Protein 1AYA (pdb70)

Structure (mmCIF, N/CA/C/O backbone):
data_1AYA
#
_entry.id   1AYA
#
_cell.length_a   33.800
_cell.length_b   52.700
_cell.length_c   56.400
_cell.angle_alpha   90.00
_cell.angle_beta   101.10
_cell.angle_gamma   90.00
#
_symmetry.space_group_name_H-M   'P 1 21 1'
#
loop_
_entity.id
_entity.type
_entity.pdbx_description
1 polymer 'PROTEIN-TYROSINE PHOSPHATASE SYP (N-TERMINAL SH2 DOMAIN)'
2 polymer 'PEPTIDE PDGFR-1009'
3 water water
#
loop_
_atom_site.group_PDB
_atom_site.id
_atom_site.type_symbol
_atom_site.label_atom_id
_atom_site.label_alt_id
_atom_site.label_comp_id
_atom_site.label_asym_id
_atom_site.label_entity_id
_atom_site.label_seq_id
_atom_site.pdbx_PDB_ins_code
_atom_site.Cartn_x
_atom_site.Cartn_y
_atom_site.Cartn_z
_atom_site.occupancy
_atom_site.B_iso_or_equiv
_atom_site.auth_seq_id
_atom_site.auth_comp_id
_atom_site.auth_asym_id
_atom_site.auth_atom_id
_atom_site.pdbx_PDB_model_num
ATOM 1 N N . MET A 1 1 ? 39.241 63.056 39.233 1.00 38.25 3 MET A N 1
ATOM 2 C CA . MET A 1 1 ? 39.853 62.975 40.555 1.00 30.05 3 MET A CA 1
ATOM 3 C C . MET A 1 1 ? 38.821 62.770 41.678 1.00 51.57 3 MET A C 1
ATOM 4 O O . MET A 1 1 ? 37.762 63.390 41.556 1.00 52.27 3 MET A O 1
ATOM 6 N N . ARG A 1 2 ? 39.066 61.872 42.667 1.00 59.88 4 ARG A N 1
ATOM 7 C CA . ARG A 1 2 ? 38.352 61.672 43.955 1.00 43.29 4 ARG A CA 1
ATOM 8 C C . ARG A 1 2 ? 38.790 60.324 44.546 1.00 51.01 4 ARG A C 1
ATOM 9 O O . ARG A 1 2 ? 39.534 59.654 43.828 1.00 25.00 4 ARG A O 1
ATOM 17 N N . ARG A 1 3 ? 38.404 59.924 45.795 1.00 68.99 5 ARG A N 1
ATOM 18 C CA . ARG A 1 3 ? 38.663 58.686 46.608 1.00 22.45 5 ARG A CA 1
ATOM 19 C C . ARG A 1 3 ? 38.594 57.234 46.048 1.00 38.06 5 ARG A C 1
ATOM 20 O O . ARG A 1 3 ? 38.336 56.219 46.711 1.00 16.33 5 ARG A O 1
ATOM 28 N N . TRP A 1 4 ? 38.681 57.170 44.739 1.00 25.45 6 TRP A N 1
ATOM 29 C CA . TRP A 1 4 ? 38.756 55.957 43.961 1.00 12.79 6 TRP A CA 1
ATOM 30 C C . TRP A 1 4 ? 39.924 56.154 42.987 1.00 11.89 6 TRP A C 1
ATOM 31 O O . TRP A 1 4 ? 40.337 55.249 42.266 1.00 26.23 6 TRP A O 1
ATOM 42 N N . PHE A 1 5 ? 40.494 57.346 42.849 1.00 25.38 7 PHE A N 1
ATOM 43 C CA . PHE A 1 5 ? 41.502 57.567 41.853 1.00 18.81 7 PHE A CA 1
ATOM 44 C C . PHE A 1 5 ? 42.856 57.299 42.471 1.00 20.63 7 PHE A C 1
ATOM 45 O O . PHE A 1 5 ? 43.281 57.866 43.480 1.00 23.83 7 PHE A O 1
ATOM 53 N N . HIS A 1 6 ? 43.534 56.408 41.767 1.00 29.13 8 HIS A N 1
ATOM 54 C CA . HIS A 1 6 ? 44.878 56.013 42.097 1.00 10.51 8 HIS A CA 1
ATOM 55 C C . HIS A 1 6 ? 45.706 56.493 40.930 1.00 9.18 8 HIS A C 1
ATOM 56 O O . HIS A 1 6 ? 45.645 55.947 39.828 1.00 22.80 8 HIS A O 1
ATOM 63 N N . PRO A 1 7 ? 46.459 57.579 41.113 1.00 29.48 9 PRO A N 1
ATOM 64 C CA . PRO A 1 7 ? 47.353 58.139 40.118 1.00 34.01 9 PRO A CA 1
ATOM 65 C C . PRO A 1 7 ? 48.569 57.302 39.763 1.00 21.11 9 PRO A C 1
ATOM 66 O O . PRO A 1 7 ? 49.253 57.683 38.827 1.00 24.99 9 PRO A O 1
ATOM 70 N N . ASN A 1 8 ? 48.916 56.227 40.468 1.00 14.89 10 ASN A N 1
ATOM 71 C CA . ASN A 1 8 ? 50.152 55.510 40.192 1.00 28.61 10 ASN A CA 1
ATOM 72 C C . ASN A 1 8 ? 50.058 54.048 40.621 1.00 38.29 10 ASN A C 1
ATOM 73 O O . ASN A 1 8 ? 50.605 53.606 41.637 1.00 23.92 10 ASN A O 1
ATOM 78 N N . ILE A 1 9 ? 49.303 53.305 39.822 1.00 41.74 11 ILE A N 1
ATOM 79 C CA . ILE A 1 9 ? 49.045 51.886 40.022 1.00 40.27 11 ILE A CA 1
ATOM 80 C C . ILE A 1 9 ? 48.985 51.301 38.613 1.00 33.76 11 ILE A C 1
ATOM 81 O O . ILE A 1 9 ? 48.570 52.000 37.684 1.00 43.35 11 ILE A O 1
ATOM 86 N N . THR A 1 10 ? 49.451 50.079 38.370 1.00 27.88 12 THR A N 1
ATOM 87 C CA . THR A 1 10 ? 49.353 49.564 37.026 1.00 31.31 12 THR A CA 1
ATOM 88 C C . THR A 1 10 ? 48.079 48.738 37.003 1.00 18.41 12 THR A C 1
ATOM 89 O O . THR A 1 10 ? 47.502 48.515 38.068 1.00 29.10 12 THR A O 1
ATOM 93 N N . GLY A 1 11 ? 47.640 48.220 35.854 1.00 18.25 13 GLY A N 1
ATOM 94 C CA . GLY A 1 11 ? 46.446 47.367 35.756 1.00 23.37 13 GLY A CA 1
ATOM 95 C C . GLY A 1 11 ? 46.432 46.112 36.629 1.00 12.41 13 GLY A C 1
ATOM 96 O O . GLY A 1 11 ? 45.427 45.701 37.223 1.00 20.04 13 GLY A O 1
ATOM 97 N N . VAL A 1 12 ? 47.625 45.541 36.645 1.00 16.00 14 VAL A N 1
ATOM 98 C CA . VAL A 1 12 ? 47.995 44.349 37.352 1.00 21.66 14 VAL A CA 1
ATOM 99 C C . VAL A 1 12 ? 47.933 44.545 38.830 1.00 22.71 14 VAL A C 1
ATOM 100 O O . VAL A 1 12 ? 47.317 43.717 39.517 1.00 19.63 14 VAL A O 1
ATOM 104 N N . GLU A 1 13 ? 48.587 45.618 39.283 1.00 28.18 15 GLU A N 1
ATOM 105 C CA . GLU A 1 13 ? 48.578 45.998 40.692 1.00 11.81 15 GLU A CA 1
ATOM 106 C C . GLU A 1 13 ? 47.134 46.263 41.101 1.00 10.64 15 GLU A C 1
ATOM 107 O O . GLU A 1 13 ? 46.707 45.834 42.182 1.00 16.47 15 GLU A O 1
ATOM 113 N N . ALA A 1 14 ? 46.375 46.921 40.218 1.00 18.69 16 ALA A N 1
ATOM 114 C CA . ALA A 1 14 ? 44.984 47.231 40.459 1.00 15.04 16 ALA A CA 1
ATOM 115 C C . ALA A 1 14 ? 44.161 45.965 40.636 1.00 23.51 1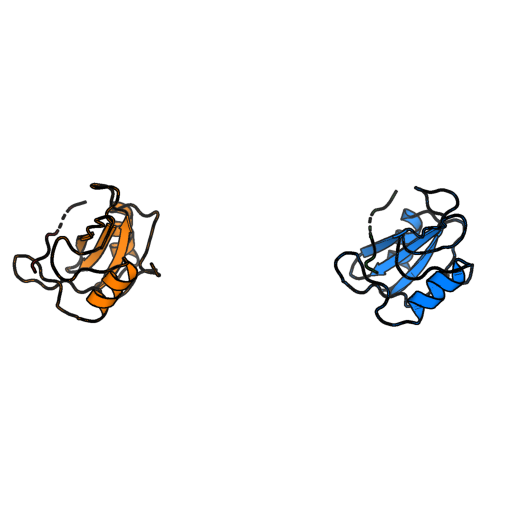6 ALA A C 1
ATOM 116 O O . ALA A 1 14 ? 43.442 45.791 41.634 1.00 19.61 16 ALA A O 1
ATOM 118 N N . GLU A 1 15 ? 44.304 44.984 39.752 1.00 16.05 17 GLU A N 1
ATOM 119 C CA . GLU A 1 15 ? 43.568 43.759 39.979 1.00 21.38 17 GLU A CA 1
ATOM 120 C C . GLU A 1 15 ? 44.136 42.954 41.159 1.00 22.42 17 GLU A C 1
ATOM 121 O O . GLU A 1 15 ? 43.376 42.264 41.840 1.00 22.01 17 GLU A O 1
ATOM 127 N N . ASN A 1 16 ? 45.417 43.061 41.555 1.00 17.82 18 ASN A N 1
ATOM 128 C CA . ASN A 1 16 ? 45.860 42.425 42.786 1.00 12.39 18 ASN A CA 1
ATO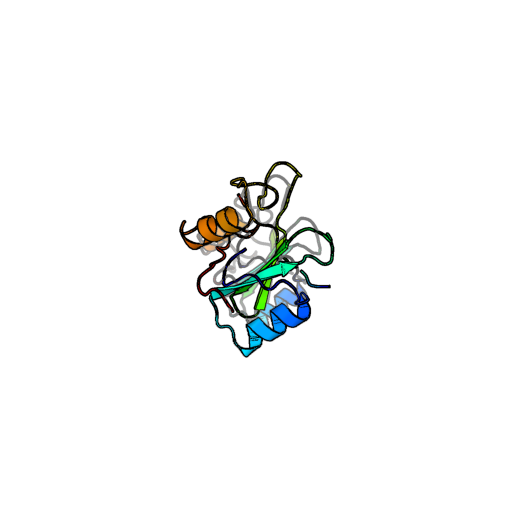M 129 C C . ASN A 1 16 ? 45.348 43.089 44.020 1.00 11.23 18 ASN A C 1
ATOM 130 O O . ASN A 1 16 ? 45.025 42.411 44.993 1.00 19.00 18 ASN A O 1
ATOM 135 N N . LEU A 1 17 ? 45.204 44.395 43.954 1.00 15.38 19 LEU A N 1
ATOM 136 C CA . LEU A 1 17 ? 44.685 45.195 45.028 1.00 11.54 19 LEU A CA 1
ATOM 137 C C . LEU A 1 17 ? 43.227 44.819 45.122 1.00 15.57 19 LEU A C 1
ATOM 138 O O . LEU A 1 17 ? 42.749 44.469 46.204 1.00 13.75 19 LEU A O 1
ATOM 143 N N . LEU A 1 18 ? 42.503 44.763 44.005 1.00 17.64 20 LEU A N 1
ATOM 144 C CA . LEU A 1 18 ? 41.067 44.507 44.078 1.00 21.14 20 LEU A CA 1
ATOM 145 C C . LEU A 1 18 ? 40.770 43.095 44.548 1.00 26.26 20 LEU A C 1
ATOM 146 O O . LEU A 1 18 ? 39.849 42.898 45.337 1.00 24.15 20 LEU A O 1
ATOM 151 N N . LEU A 1 19 ? 41.604 42.129 44.135 1.00 30.91 21 LEU A N 1
ATOM 152 C CA . LEU A 1 19 ? 41.435 40.758 44.540 1.00 12.36 21 LEU A CA 1
ATOM 153 C C . LEU A 1 19 ? 41.861 40.488 45.946 1.00 14.22 21 LEU A C 1
ATOM 154 O O . LEU A 1 19 ? 41.378 39.470 46.480 1.00 24.34 21 LEU A O 1
ATOM 159 N N . THR A 1 20 ? 42.796 41.283 46.518 1.00 28.45 22 THR A N 1
ATOM 160 C CA . THR A 1 20 ? 43.179 41.093 47.915 1.00 22.60 22 THR A CA 1
ATOM 161 C C . THR A 1 20 ? 42.375 41.996 48.836 1.00 20.45 22 THR A C 1
ATOM 162 O O . THR A 1 20 ? 41.724 41.447 49.721 1.00 37.43 22 THR A O 1
ATOM 166 N N . ARG A 1 21 ? 42.356 43.333 48.731 1.00 21.59 23 ARG A N 1
ATOM 167 C CA . ARG A 1 21 ? 41.547 44.165 49.641 1.00 30.37 23 ARG A CA 1
ATOM 168 C C . ARG A 1 21 ? 40.119 44.462 49.208 1.00 28.36 23 ARG A C 1
ATOM 169 O O . ARG A 1 21 ? 39.287 44.843 50.034 1.00 35.11 23 ARG A O 1
ATOM 172 N N . GLY A 1 22 ? 39.800 44.343 47.931 1.00 27.09 24 GLY A N 1
ATOM 173 C CA . GLY A 1 22 ? 38.477 44.676 47.501 1.00 13.36 24 GLY A CA 1
ATOM 174 C C . GLY A 1 22 ? 37.575 43.470 47.679 1.00 19.97 24 GLY A C 1
ATOM 175 O O . GLY A 1 22 ? 37.999 42.344 47.978 1.00 38.28 24 GLY A O 1
ATOM 176 N N . VAL A 1 23 ? 36.304 43.767 47.438 1.00 24.91 25 VAL A N 1
ATOM 177 C CA . VAL A 1 23 ? 35.202 42.836 47.524 1.00 20.40 25 VAL A CA 1
ATOM 178 C C . VAL A 1 23 ? 34.444 43.093 46.258 1.00 28.10 25 VAL A C 1
ATOM 179 O O . VAL A 1 23 ? 34.674 44.066 45.527 1.00 23.41 25 VAL A O 1
ATOM 183 N N . ASP A 1 24 ? 33.485 42.232 46.008 1.00 33.10 26 ASP A N 1
ATOM 184 C CA . ASP A 1 24 ? 32.608 42.385 44.867 1.00 22.14 26 ASP A CA 1
ATOM 185 C C . ASP A 1 24 ? 31.849 43.703 44.918 1.00 28.75 26 ASP A C 1
ATOM 186 O O . ASP A 1 24 ? 30.990 43.925 45.783 1.00 26.51 26 ASP A O 1
ATOM 191 N N . GLY A 1 25 ? 32.199 44.597 44.007 1.00 23.31 27 GLY A N 1
ATOM 192 C CA . GLY A 1 25 ? 31.619 45.920 44.019 1.00 18.61 27 GLY A CA 1
ATOM 193 C C . GLY A 1 25 ? 32.664 47.018 44.073 1.00 14.48 27 GLY A C 1
ATOM 194 O O . GLY A 1 25 ? 32.362 48.179 43.734 1.00 10.08 27 GLY A O 1
ATOM 195 N N . SER A 1 26 ? 33.862 46.664 44.565 1.00 40.01 28 SER A N 1
ATOM 196 C CA . SER A 1 26 ? 35.010 47.572 44.663 1.00 54.06 28 SER A CA 1
ATOM 197 C C . SER A 1 26 ? 35.563 47.969 43.299 1.00 41.63 28 SER A C 1
ATOM 198 O O . SER A 1 26 ? 35.672 47.128 42.401 1.00 9.45 28 SER A O 1
ATOM 201 N N . PHE A 1 27 ? 35.905 49.242 43.158 1.00 26.41 29 PHE A N 1
ATOM 202 C CA . PHE A 1 27 ? 36.454 49.769 41.929 1.00 26.02 29 PHE A CA 1
ATOM 203 C C . PHE A 1 27 ? 37.407 50.886 42.301 1.00 4.20 29 PHE A C 1
ATOM 204 O O . PHE A 1 27 ? 37.400 51.322 43.460 1.00 18.66 29 PHE A O 1
ATOM 212 N N . LEU A 1 28 ? 38.162 51.289 41.278 1.00 7.45 30 LEU A N 1
ATOM 213 C CA . LEU A 1 28 ? 39.085 52.408 41.283 1.00 9.28 30 LEU A CA 1
ATOM 214 C C . LEU A 1 28 ? 39.223 52.846 39.843 1.00 15.65 30 LEU A C 1
ATOM 215 O O . LEU A 1 28 ? 38.819 52.170 38.897 1.00 10.70 30 LEU A O 1
ATOM 220 N N . ALA A 1 29 ? 39.796 54.014 39.671 1.00 23.41 31 ALA A N 1
ATOM 221 C CA . ALA A 1 29 ? 40.151 54.520 38.375 1.00 22.60 31 ALA A CA 1
ATOM 222 C C . ALA A 1 29 ? 41.671 54.646 38.480 1.00 14.03 31 ALA A C 1
ATOM 223 O O . ALA A 1 29 ? 42.257 54.907 39.549 1.00 21.55 31 ALA A O 1
ATOM 225 N N . ARG A 1 30 ? 42.340 54.362 37.369 1.00 18.41 32 ARG A N 1
ATOM 226 C CA . ARG A 1 30 ? 43.785 54.433 37.310 1.00 12.02 32 ARG A CA 1
ATOM 227 C C . ARG A 1 30 ? 44.221 55.018 35.959 1.00 15.26 32 ARG A C 1
ATOM 228 O O . ARG A 1 30 ? 43.396 55.140 35.038 1.00 25.27 32 ARG A O 1
ATOM 236 N N . PRO A 1 31 ? 45.475 55.417 35.773 1.00 17.64 33 PRO A N 1
ATOM 237 C CA . PRO A 1 31 ? 46.092 55.655 34.476 1.00 27.47 33 PRO A CA 1
ATOM 238 C C . PRO A 1 31 ? 46.015 54.494 33.480 1.00 29.98 33 PRO A C 1
ATOM 239 O O . PRO A 1 31 ? 46.189 53.349 33.907 1.00 17.84 33 PRO A O 1
ATOM 243 N N . SER A 1 32 ? 45.803 54.742 32.180 1.00 19.80 34 SER A N 1
ATOM 244 C CA . SER A 1 32 ? 45.770 53.700 31.169 1.00 8.39 34 SER A CA 1
ATOM 245 C C . SER A 1 32 ? 47.161 53.414 30.600 1.00 15.61 34 SER A C 1
ATOM 246 O O . SER A 1 32 ? 47.885 54.321 30.192 1.00 13.75 34 SER A O 1
ATOM 249 N N . LYS A 1 33 ? 47.614 52.162 30.571 1.00 17.62 35 LYS A N 1
ATOM 250 C CA . LYS A 1 33 ? 48.832 51.822 29.857 1.00 22.46 35 LYS A CA 1
ATOM 251 C C . LYS A 1 33 ? 48.616 51.881 28.335 1.00 11.74 35 LYS A C 1
ATOM 252 O O . LYS A 1 33 ? 49.520 52.386 27.679 1.00 14.78 35 LYS A O 1
ATOM 258 N N . SER A 1 34 ? 47.500 51.478 27.695 1.00 10.71 36 SER A N 1
ATOM 259 C CA . SER A 1 34 ? 47.419 51.517 26.240 1.00 16.26 36 SER A CA 1
ATOM 260 C C . SER A 1 34 ? 47.282 52.924 25.756 1.00 25.28 36 SER A C 1
ATOM 261 O O . SER A 1 34 ? 47.705 53.264 24.653 1.00 21.53 36 SER A O 1
ATOM 264 N N . ASN A 1 35 ? 46.633 53.763 26.558 1.00 15.93 37 ASN A N 1
ATOM 265 C CA . ASN A 1 35 ? 46.542 55.125 26.143 1.00 14.45 37 ASN A CA 1
ATOM 266 C C . ASN A 1 35 ? 47.041 55.931 27.279 1.00 8.22 37 ASN A C 1
ATOM 267 O O . ASN A 1 35 ? 46.252 56.389 28.124 1.00 19.15 37 ASN A O 1
ATOM 272 N N . PRO A 1 36 ? 48.364 56.202 27.299 1.00 18.94 3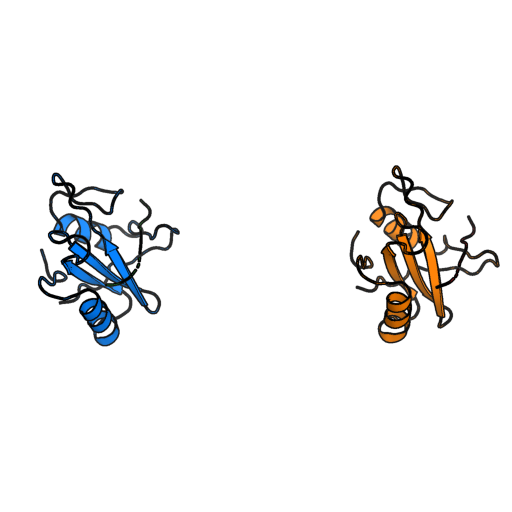8 PRO A N 1
ATOM 273 C CA . PRO A 1 36 ? 48.961 57.138 28.223 1.00 12.39 38 PRO A CA 1
ATOM 274 C C . PRO A 1 36 ? 48.271 58.516 28.136 1.00 37.25 38 PRO A C 1
ATOM 275 O O . PRO A 1 36 ? 48.034 59.097 27.057 1.00 29.68 38 PRO A O 1
ATOM 279 N N . GLY A 1 37 ? 47.910 59.037 29.296 1.00 18.73 39 GLY A N 1
ATOM 280 C CA . GLY A 1 37 ? 47.175 60.280 29.417 1.00 23.57 39 GLY A CA 1
ATOM 281 C C . GLY A 1 37 ? 45.711 60.030 29.756 1.00 12.49 39 GLY A C 1
ATOM 282 O O . GLY A 1 37 ? 45.029 60.914 30.304 1.00 18.56 39 GLY A O 1
ATOM 283 N N . ASP A 1 38 ? 45.193 58.830 29.477 1.00 35.87 40 ASP A N 1
ATOM 284 C CA . ASP A 1 38 ? 43.793 58.502 29.742 1.00 19.17 40 ASP A CA 1
ATOM 285 C C . ASP A 1 38 ? 43.764 57.618 30.960 1.00 18.67 40 ASP A C 1
ATOM 286 O O . ASP A 1 38 ? 44.811 57.257 31.526 1.00 23.43 40 ASP A O 1
ATOM 291 N N . PHE A 1 39 ? 42.553 57.350 31.396 1.00 25.35 41 PHE A N 1
ATOM 292 C CA . PHE A 1 39 ? 42.243 56.594 32.606 1.00 13.37 41 PHE A CA 1
ATOM 293 C C . PHE A 1 39 ? 41.406 55.371 32.258 1.00 10.36 41 PHE A C 1
ATOM 294 O O . PHE A 1 39 ? 40.734 55.312 31.220 1.00 14.48 41 PHE A O 1
ATOM 302 N N . THR A 1 40 ? 41.422 54.437 33.178 1.00 11.66 42 THR A N 1
ATOM 303 C CA . THR A 1 40 ? 40.790 53.165 33.052 1.00 6.93 42 THR A CA 1
ATOM 304 C C . THR A 1 40 ? 40.073 52.965 34.368 1.00 18.07 42 THR A C 1
ATOM 305 O O . THR A 1 40 ? 40.528 53.505 35.372 1.00 17.08 42 THR A O 1
ATOM 309 N N . LEU A 1 41 ? 38.901 52.316 34.334 1.00 20.41 43 LEU A N 1
ATOM 310 C CA . LEU A 1 41 ? 38.222 51.829 35.499 1.00 18.15 43 LEU A CA 1
ATOM 311 C C . LEU A 1 41 ? 38.498 50.336 35.671 1.00 27.60 43 LEU A C 1
ATOM 312 O O . LEU A 1 41 ? 38.500 49.594 34.683 1.00 21.53 43 LEU A O 1
ATOM 317 N N . SER A 1 42 ? 38.805 49.867 36.877 1.00 18.29 44 SER A N 1
ATOM 318 C CA . SER A 1 42 ? 38.951 48.445 37.140 1.00 17.82 44 SER A CA 1
ATOM 319 C C . SER A 1 42 ? 37.911 48.116 38.205 1.00 35.15 44 SER A C 1
ATOM 320 O O . SER A 1 42 ? 37.800 48.879 39.178 1.00 13.09 44 SER A O 1
ATOM 323 N N . VAL A 1 43 ? 37.143 47.023 38.047 1.00 27.29 45 VAL A N 1
ATOM 324 C CA . VAL A 1 43 ? 36.051 46.683 38.944 1.00 18.60 45 VAL A CA 1
ATOM 325 C C . VAL A 1 43 ? 36.173 45.206 39.234 1.00 19.92 45 VAL A C 1
ATOM 326 O O . VAL A 1 43 ? 36.474 44.390 38.376 1.00 16.94 45 VAL A O 1
ATOM 330 N N . ARG A 1 44 ? 35.980 44.874 40.487 1.00 26.78 46 ARG A N 1
ATOM 331 C CA . ARG A 1 44 ? 35.923 43.507 40.947 1.00 15.99 46 ARG A CA 1
ATOM 332 C C . ARG A 1 44 ? 34.456 43.120 40.843 1.00 18.58 46 ARG A C 1
ATOM 333 O O . ARG A 1 44 ? 33.584 43.655 41.563 1.00 18.90 46 ARG A O 1
ATOM 341 N N . ARG A 1 45 ? 34.177 42.240 39.900 1.00 34.76 47 ARG A N 1
ATOM 342 C CA . ARG A 1 45 ? 32.845 41.680 39.749 1.00 27.93 47 ARG A CA 1
ATOM 343 C C . ARG A 1 45 ? 32.997 40.270 39.270 1.00 27.27 47 ARG A C 1
ATOM 344 O O . ARG A 1 45 ? 33.919 39.888 38.529 1.00 18.92 47 ARG A O 1
ATOM 352 N N . ASN A 1 46 ? 32.039 39.526 39.809 1.00 25.75 48 ASN A N 1
ATOM 353 C CA . ASN A 1 46 ? 31.851 38.093 39.625 1.00 39.72 48 ASN A CA 1
ATOM 354 C C . ASN A 1 46 ? 33.132 37.472 40.174 1.00 40.19 48 ASN A C 1
ATOM 355 O O . ASN A 1 46 ? 33.373 37.757 41.350 1.00 45.99 48 ASN A O 1
ATOM 360 N N . GLY A 1 47 ? 34.043 36.703 39.573 1.00 27.02 49 GLY A N 1
ATOM 361 C CA . GLY A 1 47 ? 35.162 36.191 40.397 1.00 17.56 49 GLY A CA 1
ATOM 362 C C . GLY A 1 47 ? 36.468 36.712 39.892 1.00 32.18 49 GLY A C 1
ATOM 363 O O . GLY A 1 47 ? 37.498 36.052 40.034 1.00 49.26 49 GLY A O 1
ATOM 364 N N . ALA A 1 48 ? 36.409 37.915 39.316 1.00 29.64 50 ALA A N 1
ATOM 365 C CA . ALA A 1 48 ? 37.488 38.444 38.528 1.00 13.50 50 ALA A CA 1
ATOM 366 C C . ALA A 1 48 ? 37.501 39.949 38.651 1.00 17.70 50 ALA A C 1
ATOM 367 O O . ALA A 1 48 ? 36.748 40.475 39.490 1.00 26.38 50 ALA A O 1
ATOM 369 N N . VAL A 1 49 ? 38.341 40.586 37.791 1.00 24.42 51 VAL A N 1
ATOM 370 C CA . VAL A 1 49 ? 38.429 42.033 37.685 1.00 12.35 51 VAL A CA 1
ATOM 371 C C . VAL A 1 49 ? 38.120 42.466 36.245 1.00 16.22 51 VAL A C 1
ATOM 372 O O . VAL A 1 49 ? 38.621 41.879 35.282 1.00 11.61 51 VAL A O 1
ATOM 376 N N . THR A 1 50 ? 37.159 43.375 36.073 1.00 13.39 52 THR A N 1
ATOM 377 C CA . THR A 1 50 ? 36.809 44.017 34.800 1.00 16.99 52 THR A CA 1
ATOM 378 C C . THR A 1 50 ? 37.497 45.364 34.569 1.00 15.88 52 THR A C 1
ATOM 379 O O . THR A 1 50 ? 37.520 46.219 35.460 1.00 16.84 52 THR A O 1
ATOM 383 N N . HIS A 1 51 ? 38.041 45.627 33.394 1.00 15.22 53 HIS A N 1
ATOM 384 C CA . HIS A 1 51 ? 38.723 46.876 33.095 1.00 14.33 53 HIS A CA 1
ATOM 385 C C . HIS A 1 51 ? 37.958 47.510 31.961 1.00 16.87 53 HIS A C 1
ATOM 386 O O . HIS A 1 51 ? 37.766 46.868 30.935 1.00 11.92 53 HIS A O 1
ATOM 393 N N . ILE A 1 52 ? 37.546 48.754 32.163 1.00 22.07 54 ILE A N 1
ATOM 394 C CA . ILE A 1 52 ? 36.792 49.574 31.222 1.00 29.02 54 ILE A CA 1
ATOM 395 C C . ILE A 1 52 ? 37.686 50.776 30.889 1.00 9.66 54 ILE A C 1
ATOM 396 O O . ILE A 1 52 ? 38.103 51.480 31.816 1.00 11.90 54 ILE A O 1
ATOM 401 N N . LYS A 1 53 ? 38.003 51.039 29.634 1.00 12.89 55 LYS A N 1
ATOM 402 C CA . LYS A 1 53 ? 38.715 52.229 29.182 1.00 31.33 55 LYS A CA 1
ATOM 403 C C . LYS A 1 53 ? 37.792 53.449 29.131 1.00 24.24 55 LYS A C 1
ATOM 404 O O . LYS A 1 53 ? 36.569 53.357 28.918 1.00 22.37 55 LYS A O 1
ATOM 410 N N . ILE A 1 54 ? 38.357 54.615 29.433 1.00 21.11 56 ILE A N 1
ATOM 411 C CA . ILE A 1 54 ? 37.553 55.829 29.506 1.00 7.78 56 ILE A CA 1
ATOM 412 C C . ILE A 1 54 ? 38.138 56.675 28.381 1.00 20.27 56 ILE A C 1
ATOM 413 O O . ILE A 1 54 ? 39.365 56.852 28.265 1.00 29.84 56 ILE A O 1
ATOM 418 N N . GLN A 1 55 ? 37.287 57.114 27.457 1.00 21.86 57 GLN A N 1
ATOM 419 C CA . GLN A 1 55 ? 37.730 57.987 26.373 1.00 19.34 57 GLN A CA 1
ATOM 420 C C . GLN A 1 55 ? 37.759 59.419 26.824 1.00 15.54 57 GLN A C 1
ATOM 421 O O . GLN A 1 55 ? 36.795 59.943 27.384 1.00 7.58 57 GLN A O 1
ATOM 427 N N . ASN A 1 56 ? 38.886 60.045 26.602 1.00 13.95 58 ASN A N 1
ATOM 428 C CA . ASN A 1 56 ? 38.897 61.499 26.730 1.00 20.45 58 ASN A CA 1
ATOM 429 C C . ASN A 1 56 ? 39.060 61.927 25.273 1.00 26.15 58 ASN A C 1
ATOM 430 O O . ASN A 1 56 ? 40.095 61.649 24.691 1.00 24.43 58 ASN A O 1
ATOM 435 N N . THR A 1 57 ? 38.083 62.549 24.614 1.00 25.10 59 THR A N 1
ATOM 436 C CA . THR A 1 57 ? 38.200 62.871 23.213 1.00 35.84 59 THR A CA 1
ATOM 437 C C . THR A 1 57 ? 39.105 64.037 23.008 1.00 27.56 59 THR A C 1
ATOM 438 O O . THR A 1 57 ? 39.677 64.136 21.929 1.00 39.04 59 THR A O 1
ATOM 442 N N . GLY A 1 58 ? 39.218 64.873 24.034 1.00 18.88 60 GLY A N 1
ATOM 443 C CA . GLY A 1 58 ? 39.896 66.137 23.900 1.00 31.15 60 GLY A CA 1
ATOM 444 C C . GLY A 1 58 ? 38.880 67.235 24.090 1.00 24.64 60 GLY A C 1
ATOM 445 O O . GLY A 1 58 ? 39.229 68.424 24.243 1.00 48.93 60 GLY A O 1
ATOM 446 N N . ASP A 1 59 ? 37.603 66.828 24.028 1.00 15.65 61 ASP A N 1
ATOM 447 C CA . ASP A 1 59 ? 36.508 67.721 24.368 1.00 16.16 61 ASP A CA 1
ATOM 448 C C . ASP A 1 59 ? 35.776 67.204 25.592 1.00 22.98 61 ASP A C 1
ATOM 449 O O . ASP A 1 59 ? 35.393 67.981 26.472 1.00 34.63 61 ASP A O 1
ATOM 454 N N . TYR A 1 60 ? 35.632 65.880 25.687 1.00 21.39 62 TYR A N 1
ATOM 455 C CA . TYR A 1 60 ? 34.853 65.338 26.781 1.00 28.42 62 TYR A CA 1
ATOM 456 C C . TYR A 1 60 ? 35.352 63.951 27.180 1.00 24.47 62 TYR A C 1
ATOM 457 O O . TYR A 1 60 ? 36.242 63.420 26.530 1.00 11.38 62 TYR A O 1
ATOM 466 N N . TYR A 1 61 ? 34.793 63.316 28.195 1.00 14.89 63 TYR A N 1
ATOM 467 C CA . TYR A 1 61 ? 35.126 61.963 28.588 1.00 17.58 63 TYR A CA 1
ATOM 468 C C . TYR A 1 61 ? 33.853 61.132 28.415 1.00 19.51 63 TYR A C 1
ATOM 469 O O . TYR A 1 61 ? 32.755 61.672 28.582 1.00 11.07 63 TYR A O 1
ATOM 478 N N . ASP A 1 62 ? 33.959 59.864 28.006 1.00 16.70 64 ASP A N 1
ATOM 479 C CA . ASP A 1 62 ? 32.843 58.935 27.991 1.00 26.04 64 ASP A CA 1
ATOM 480 C C . ASP A 1 62 ? 33.358 57.486 27.943 1.00 21.65 64 ASP A C 1
ATOM 481 O O . ASP A 1 62 ? 34.569 57.210 27.888 1.00 27.37 64 ASP A O 1
ATOM 486 N N . LEU A 1 63 ? 32.472 56.511 27.839 1.00 22.70 65 LEU A N 1
ATOM 487 C CA . LEU A 1 63 ? 32.861 55.114 27.731 1.00 21.24 65 LEU A CA 1
ATOM 488 C C . LEU A 1 63 ? 32.740 54.647 26.288 1.00 27.63 65 LEU A C 1
ATOM 489 O O . LEU A 1 63 ? 31.979 53.717 26.010 1.00 29.25 65 LEU A O 1
ATOM 494 N N . TYR A 1 64 ? 33.492 55.366 25.396 1.00 18.59 66 TYR A N 1
ATOM 495 C CA . TYR A 1 64 ? 33.484 55.208 23.944 1.00 37.46 66 TYR A CA 1
ATOM 496 C C . TYR A 1 64 ? 32.062 54.977 23.430 1.00 36.71 66 TYR A C 1
ATOM 497 O O . TYR A 1 64 ? 31.786 53.956 22.801 1.00 32.58 66 TYR A O 1
ATOM 506 N N . GLY A 1 65 ? 31.192 55.915 23.835 1.00 26.91 67 GLY A N 1
ATOM 507 C CA . GLY A 1 65 ? 29.751 55.957 23.604 1.00 16.12 67 GLY A CA 1
ATOM 508 C C . GLY A 1 65 ? 29.056 56.225 24.948 1.00 36.52 67 GLY A C 1
ATOM 509 O O . GLY A 1 65 ? 29.723 56.348 25.998 1.00 23.91 67 GLY A O 1
ATOM 510 N N . GLY A 1 66 ? 27.727 56.296 24.980 1.00 16.99 68 GLY A N 1
ATOM 511 C CA . GLY A 1 66 ? 26.995 56.592 26.196 1.00 19.55 68 GLY A CA 1
ATOM 512 C C . GLY A 1 66 ? 27.029 58.072 26.602 1.00 20.53 68 GLY A C 1
ATOM 513 O O . GLY A 1 66 ? 27.265 58.926 25.753 1.00 18.89 68 GLY A O 1
ATOM 514 N N . GLU A 1 67 ? 26.734 58.437 27.865 1.00 17.24 69 GLU A N 1
ATOM 515 C CA . GLU A 1 67 ? 26.785 59.817 28.320 1.00 22.63 69 GLU A CA 1
ATOM 516 C C . GLU A 1 67 ? 28.215 60.383 28.324 1.00 20.29 69 GLU A C 1
ATOM 517 O O . GLU A 1 67 ? 29.191 59.666 28.554 1.00 16.21 69 GLU A O 1
ATOM 519 N N . LYS A 1 68 ? 28.338 61.676 28.040 1.00 17.46 70 LYS A N 1
ATOM 520 C CA . LYS A 1 68 ? 29.599 62.367 27.941 1.00 15.73 70 LYS A CA 1
ATOM 521 C C . LYS A 1 68 ? 29.685 63.189 29.197 1.00 15.75 70 LYS A C 1
ATOM 522 O O . LYS A 1 68 ? 28.634 63.566 29.758 1.00 21.84 70 LYS A O 1
ATOM 528 N N . PHE A 1 69 ? 30.896 63.450 29.704 1.00 22.07 71 PHE A N 1
ATOM 529 C CA . PHE A 1 69 ? 31.077 64.307 30.875 1.00 20.07 71 PHE A CA 1
ATOM 530 C C . PHE A 1 69 ? 32.312 65.192 30.686 1.00 15.42 71 PHE A C 1
ATOM 531 O O . PHE A 1 69 ? 33.244 64.849 29.953 1.00 20.73 71 PHE A O 1
ATOM 539 N N . ALA A 1 70 ? 32.280 66.384 31.274 1.00 29.95 72 ALA A N 1
ATOM 540 C CA . ALA A 1 70 ? 33.356 67.372 31.202 1.00 30.15 72 ALA A CA 1
ATOM 541 C C . ALA A 1 70 ? 34.582 66.978 32.013 1.00 31.66 72 ALA A C 1
ATOM 542 O O . ALA A 1 70 ? 35.698 67.291 31.612 1.00 21.74 72 ALA A O 1
ATOM 544 N N . THR A 1 71 ? 34.437 66.318 33.173 1.00 32.53 73 THR A N 1
ATOM 545 C CA . THR A 1 71 ? 35.570 65.905 33.974 1.00 26.55 73 THR A CA 1
ATOM 546 C C . THR A 1 71 ? 35.459 64.406 34.178 1.00 15.55 73 THR A C 1
ATOM 547 O O . THR A 1 71 ? 34.362 63.849 34.021 1.00 19.34 73 THR A O 1
ATOM 551 N N . LEU A 1 72 ? 36.549 63.730 34.540 1.00 19.54 74 LEU A N 1
ATOM 552 C CA . LEU A 1 72 ? 36.494 62.310 34.837 1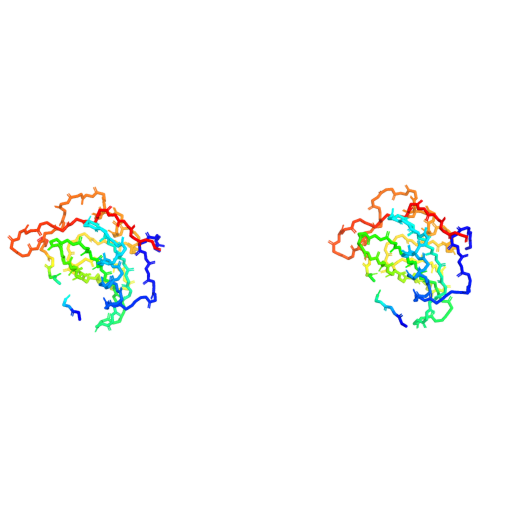.00 20.84 74 LEU A CA 1
ATOM 553 C C . LEU A 1 72 ? 35.629 62.020 36.065 1.00 18.87 74 LEU A C 1
ATOM 554 O O . LEU A 1 72 ? 34.895 61.025 36.105 1.00 20.80 74 LEU A O 1
ATOM 559 N N . ALA A 1 73 ? 35.662 62.865 37.088 1.00 16.89 75 ALA A N 1
ATOM 560 C CA . ALA A 1 73 ? 34.883 62.569 38.272 1.00 5.69 75 ALA A CA 1
ATOM 561 C C . ALA A 1 73 ? 33.368 62.518 38.009 1.00 33.03 75 ALA A C 1
ATOM 562 O O . ALA A 1 73 ? 32.671 61.667 38.583 1.00 19.54 75 ALA A O 1
ATOM 564 N N . GLU A 1 74 ? 32.841 63.331 37.074 1.00 32.81 76 GLU A N 1
ATOM 565 C CA . GLU A 1 74 ? 31.425 63.336 36.735 1.00 26.92 76 GLU A CA 1
ATOM 566 C C . GLU A 1 74 ? 31.020 62.011 36.071 1.00 11.18 76 GLU A C 1
ATOM 567 O O . GLU A 1 74 ? 29.899 61.548 36.273 1.00 24.80 76 GLU A O 1
ATOM 573 N N . LEU A 1 75 ? 31.905 61.443 35.239 1.00 12.98 77 LEU A N 1
ATOM 574 C CA . LEU A 1 75 ? 31.753 60.135 34.626 1.00 8.02 77 LEU A CA 1
ATOM 575 C C . LEU A 1 75 ? 31.448 59.103 35.698 1.00 8.65 77 LEU A C 1
ATOM 576 O O . LEU A 1 75 ? 30.403 58.446 35.713 1.00 14.27 77 LEU A O 1
ATOM 581 N N . VAL A 1 76 ? 32.397 58.962 36.625 1.00 17.48 78 VAL A N 1
ATOM 582 C CA . VAL A 1 76 ? 32.359 57.890 37.628 1.00 23.30 78 VAL A CA 1
ATOM 583 C C . VAL A 1 76 ? 31.192 58.027 38.600 1.00 20.42 78 VAL A C 1
ATOM 584 O O . VAL A 1 76 ? 30.472 57.084 38.941 1.00 25.84 78 VAL A O 1
ATOM 588 N N . GLN A 1 77 ? 30.981 59.257 39.023 1.00 21.38 79 GLN A N 1
ATOM 589 C CA . GLN A 1 77 ? 29.950 59.612 39.960 1.00 23.02 79 GLN A CA 1
ATOM 590 C C . GLN A 1 77 ? 28.631 59.289 39.318 1.00 29.12 79 GLN A C 1
ATOM 591 O O . GLN A 1 77 ? 27.789 58.710 39.996 1.00 30.51 79 GLN A O 1
ATOM 597 N N . TYR A 1 78 ? 28.453 59.598 38.022 1.00 21.13 80 TYR A N 1
ATOM 598 C CA . TYR A 1 78 ? 27.233 59.273 37.325 1.00 14.54 80 TYR A CA 1
ATOM 599 C C . TYR A 1 78 ? 26.959 57.771 37.369 1.00 33.35 80 TYR A C 1
ATOM 600 O O . TYR A 1 78 ? 25.893 57.374 37.839 1.00 12.76 80 TYR A O 1
ATOM 609 N N . TYR A 1 79 ? 27.895 56.927 36.892 1.00 30.08 81 TYR A N 1
ATOM 610 C CA . TYR A 1 79 ? 27.708 55.475 36.860 1.00 25.43 81 TYR A CA 1
ATOM 611 C C . TYR A 1 79 ? 27.575 54.825 38.235 1.00 28.95 81 TYR A C 1
ATOM 612 O O . TYR A 1 79 ? 26.917 53.787 38.366 1.00 23.30 81 TYR A O 1
ATOM 621 N N . MET A 1 80 ? 28.193 55.417 39.259 1.00 16.01 82 MET A N 1
ATOM 622 C CA . MET A 1 80 ? 27.978 55.022 40.629 1.00 13.10 82 MET A CA 1
ATOM 623 C C . MET A 1 80 ? 26.548 55.316 41.038 1.00 24.98 82 MET A C 1
ATOM 624 O O . MET A 1 80 ? 25.949 54.424 41.627 1.00 28.58 82 MET A O 1
ATOM 629 N N . GLU A 1 81 ? 25.941 56.487 40.780 1.00 27.36 83 GLU A N 1
ATOM 630 C CA . GLU A 1 81 ? 24.605 56.681 41.268 1.00 29.16 83 GLU A CA 1
ATOM 631 C C . GLU A 1 81 ? 23.457 56.221 40.397 1.00 28.88 83 GLU A C 1
ATOM 632 O O . GLU A 1 81 ? 22.460 55.712 40.899 1.00 40.03 83 GLU A O 1
ATOM 638 N N . HIS A 1 82 ? 23.543 56.306 39.093 1.00 25.95 84 HIS A N 1
ATOM 639 C CA . HIS A 1 82 ? 22.456 55.894 38.228 1.00 19.00 84 HIS A CA 1
ATOM 640 C C . HIS A 1 82 ? 22.431 54.382 38.084 1.00 22.51 84 HIS A C 1
ATOM 641 O O . HIS A 1 82 ? 23.228 53.818 37.342 1.00 25.77 84 HIS A O 1
ATOM 648 N N . HIS A 1 83 ? 21.550 53.704 38.814 1.00 24.83 85 HIS A N 1
ATOM 649 C CA . HIS A 1 83 ? 21.407 52.247 38.763 1.00 16.01 85 HIS A CA 1
ATOM 650 C C . HIS A 1 83 ? 21.134 51.735 37.375 1.00 25.45 85 HIS A C 1
ATOM 651 O O . HIS A 1 83 ? 20.322 52.308 36.648 1.00 34.49 85 HIS A O 1
ATOM 658 N N . GLY A 1 84 ? 21.856 50.675 37.024 1.00 20.27 86 GLY A N 1
ATOM 659 C CA . GLY A 1 84 ? 21.716 49.974 35.755 1.00 19.37 86 GLY A CA 1
ATOM 660 C C . GLY A 1 84 ? 22.320 50.611 34.510 1.00 23.35 86 GLY A C 1
ATOM 661 O O . GLY A 1 84 ? 22.195 49.989 33.454 1.00 32.24 86 GLY A O 1
ATOM 662 N N . GLN A 1 85 ? 23.024 51.751 34.572 1.00 17.38 87 GLN A N 1
ATOM 663 C CA . GLN A 1 85 ? 23.525 52.427 33.373 1.00 24.19 87 GLN A CA 1
ATOM 664 C C . GLN A 1 85 ? 24.859 51.905 32.863 1.00 14.44 87 GLN A C 1
ATOM 665 O O . GLN A 1 85 ? 25.256 52.108 31.702 1.00 39.45 87 GLN A O 1
ATOM 671 N N . LEU A 1 86 ? 25.644 51.309 33.745 1.00 20.60 88 LEU A N 1
ATOM 672 C CA . LEU A 1 86 ? 26.860 50.694 33.287 1.00 15.78 88 LEU A CA 1
ATOM 673 C C . LEU A 1 86 ? 26.564 49.218 32.984 1.00 18.05 88 LEU A C 1
ATOM 674 O O . LEU A 1 86 ? 26.139 48.423 33.825 1.00 18.78 88 LEU A O 1
ATOM 679 N N . LYS A 1 87 ? 26.820 48.838 31.756 1.00 17.23 89 LYS A N 1
ATOM 680 C CA . LYS A 1 87 ? 26.579 47.505 31.275 1.00 15.12 89 LYS A CA 1
ATOM 681 C C . LYS A 1 87 ? 27.736 47.081 30.405 1.00 24.77 89 LYS A C 1
ATOM 682 O O . LYS A 1 87 ? 28.285 47.885 29.654 1.00 20.91 89 LYS A O 1
ATOM 688 N N . GLU A 1 88 ? 28.173 45.839 30.439 1.00 18.07 90 GLU A N 1
ATOM 689 C CA . GLU A 1 88 ? 29.139 45.370 29.469 1.00 11.89 90 GLU A CA 1
ATOM 690 C C . GLU A 1 88 ? 28.465 45.334 28.103 1.00 19.40 90 GLU A C 1
ATOM 691 O O . GLU A 1 88 ? 27.230 45.404 27.970 1.00 18.15 90 GLU A O 1
ATOM 697 N N . LYS A 1 89 ? 29.269 45.168 27.058 1.00 25.98 91 LYS A N 1
ATOM 698 C CA . LYS A 1 89 ? 28.827 45.004 25.673 1.00 19.09 91 LYS A CA 1
ATOM 699 C C . LYS A 1 89 ? 27.679 43.950 25.573 1.00 35.58 91 LYS A C 1
ATOM 700 O O . LYS A 1 89 ? 26.629 44.133 24.940 1.00 28.58 91 LYS A O 1
ATOM 706 N N . ASN A 1 90 ? 27.851 42.832 26.276 1.00 31.39 92 ASN A N 1
ATOM 707 C CA . ASN A 1 90 ? 26.879 41.746 26.319 1.00 35.90 92 ASN A CA 1
ATOM 708 C C . ASN A 1 90 ? 25.632 42.029 27.144 1.00 18.61 92 ASN A C 1
ATOM 709 O O . ASN A 1 90 ? 24.760 41.177 27.207 1.00 20.26 92 ASN A O 1
ATOM 714 N N . GLY A 1 91 ? 25.509 43.171 27.801 1.00 19.67 93 GLY A N 1
ATOM 715 C CA . GLY A 1 91 ? 24.308 43.503 28.507 1.00 17.83 93 GLY A CA 1
ATOM 716 C C . GLY A 1 91 ? 24.385 43.294 30.000 1.00 13.88 93 GLY A C 1
ATOM 717 O O . GLY A 1 91 ? 23.540 43.852 30.706 1.00 19.24 93 GLY A O 1
ATOM 718 N N . ASP A 1 92 ? 25.325 42.526 30.550 1.00 16.26 94 ASP A N 1
ATOM 719 C CA . ASP A 1 92 ? 25.443 42.362 32.002 1.00 19.51 94 ASP A CA 1
ATOM 720 C C . ASP A 1 92 ? 25.810 43.688 32.681 1.00 28.76 94 ASP A C 1
ATOM 721 O O . ASP A 1 92 ? 26.729 44.395 32.249 1.00 18.45 94 ASP A O 1
ATOM 726 N N . VAL A 1 93 ? 25.066 44.002 33.753 1.00 27.99 95 VAL A N 1
ATOM 727 C CA . VAL A 1 93 ? 25.225 45.205 34.579 1.00 44.87 95 VAL A CA 1
ATOM 728 C C . VAL A 1 93 ? 26.568 45.200 35.328 1.00 26.13 95 VAL A C 1
ATOM 729 O O . VAL A 1 93 ? 26.941 44.203 35.941 1.00 15.00 95 VAL A O 1
ATOM 733 N N . ILE A 1 94 ? 27.300 46.300 35.294 1.00 21.09 96 ILE A N 1
ATOM 734 C CA . ILE A 1 94 ? 28.544 46.463 36.030 1.00 15.89 96 ILE A CA 1
ATOM 735 C C . ILE A 1 94 ? 28.167 47.350 37.229 1.00 11.04 96 ILE A C 1
ATOM 736 O O . ILE A 1 94 ? 27.470 48.366 37.067 1.00 19.55 96 ILE A O 1
ATOM 741 N N . GLU A 1 95 ? 28.535 46.987 38.460 1.00 21.11 97 GLU A N 1
ATOM 742 C CA . GLU A 1 95 ? 28.241 47.838 39.594 1.00 16.19 97 GLU A CA 1
ATOM 743 C C . GLU A 1 95 ? 29.495 48.476 40.169 1.00 41.24 97 GLU A C 1
ATOM 744 O O . GLU A 1 95 ? 30.486 47.840 40.557 1.00 19.75 97 GLU A O 1
ATOM 750 N N . LEU A 1 96 ? 29.337 49.797 40.267 1.00 31.61 98 LEU A N 1
ATOM 751 C CA . LEU A 1 96 ? 30.330 50.708 40.793 1.00 28.72 98 LEU A CA 1
ATOM 752 C C . LEU A 1 96 ? 29.930 51.041 42.235 1.00 16.48 98 LEU A C 1
ATOM 753 O O . LEU A 1 96 ? 29.397 52.111 42.510 1.00 28.41 98 LEU A O 1
ATOM 758 N N . LYS A 1 97 ? 30.250 50.166 43.199 1.00 23.14 99 LYS A N 1
ATOM 759 C CA . LYS A 1 97 ? 29.728 50.301 44.548 1.00 19.18 99 LYS A CA 1
ATOM 760 C C . LYS A 1 97 ? 30.677 50.828 45.599 1.00 27.39 99 LYS A C 1
ATOM 761 O O . LYS A 1 97 ? 30.349 51.757 46.332 1.00 23.40 99 LYS A O 1
ATOM 767 N N . TYR A 1 98 ? 31.862 50.217 45.734 1.00 25.99 100 TYR A N 1
ATOM 768 C CA . TYR A 1 98 ? 32.758 50.565 46.830 1.00 15.97 100 TYR A CA 1
ATOM 769 C C . TYR A 1 98 ? 34.033 51.224 46.314 1.00 16.24 100 TYR A C 1
ATOM 770 O O . TYR A 1 98 ? 34.900 50.494 45.801 1.00 28.97 100 TYR A O 1
ATOM 779 N N . PRO A 1 99 ? 34.175 52.575 46.369 1.00 35.05 101 PRO A N 1
ATOM 780 C CA . PRO A 1 99 ? 35.406 53.296 46.008 1.00 25.15 101 PRO A CA 1
ATOM 781 C C . PRO A 1 99 ? 36.577 52.868 46.897 1.00 28.69 101 PRO A C 1
ATOM 782 O O . PRO A 1 99 ? 36.527 52.921 48.141 1.00 21.71 101 PRO A O 1
ATOM 786 N N . LEU A 1 100 ? 37.567 52.309 46.233 1.00 22.97 102 LEU A N 1
ATOM 787 C CA . LEU A 1 100 ? 38.786 51.893 46.885 1.00 20.62 102 LEU A CA 1
ATOM 788 C C . LEU A 1 100 ? 39.807 53.015 46.782 1.00 31.20 102 LEU A C 1
ATOM 789 O O . LEU A 1 100 ? 40.041 53.587 45.716 1.00 32.76 102 LEU A O 1
ATOM 794 N N . ASN A 1 101 ? 40.225 53.319 48.014 1.00 34.97 103 ASN A N 1
ATOM 795 C CA . ASN A 1 101 ? 41.341 54.151 48.435 1.00 32.22 103 ASN A CA 1
ATOM 796 C C . ASN A 1 101 ? 41.643 55.592 48.025 1.00 41.43 103 ASN A C 1
ATOM 797 O O . ASN A 1 101 ? 42.106 55.872 46.901 1.00 25.23 103 ASN A O 1
ATOM 803 N N . SER B 2 1 ? 50.053 44.660 31.047 1.00 24.96 -3 SER P N 1
ATOM 804 C CA . SER B 2 1 ? 48.862 44.752 30.213 1.00 46.97 -3 SER P CA 1
ATOM 805 C C . SER B 2 1 ? 47.684 44.256 31.059 1.00 68.07 -3 SER P C 1
ATOM 806 O O . SER B 2 1 ? 47.934 44.106 32.257 1.00 112.30 -3 SER P O 1
ATOM 809 N N . VAL B 2 2 ? 46.439 44.081 30.572 1.00 59.89 -2 VAL P N 1
ATOM 810 C CA . VAL B 2 2 ? 45.248 43.486 31.224 1.00 20.82 -2 VAL P CA 1
ATOM 811 C C . VAL B 2 2 ? 44.208 43.310 30.102 1.00 23.66 -2 VAL P C 1
ATOM 812 O O . VAL B 2 2 ? 44.417 43.761 28.956 1.00 24.50 -2 VAL P O 1
ATOM 816 N N . LEU B 2 3 ? 43.102 42.606 30.324 1.00 22.57 -1 LEU P N 1
ATOM 817 C CA . LEU B 2 3 ? 42.075 42.502 29.303 1.00 13.61 -1 LEU P CA 1
ATOM 818 C C . LEU B 2 3 ? 40.953 43.507 29.518 1.00 14.64 -1 LEU P C 1
ATOM 819 O O . LEU B 2 3 ? 40.561 43.752 30.656 1.00 12.69 -1 LEU P O 1
ATOM 840 N N . THR B 2 5 ? 37.006 45.333 28.797 1.00 17.18 1 THR P N 1
ATOM 841 C CA . THR B 2 5 ? 35.593 45.073 28.631 1.00 17.74 1 THR P CA 1
ATOM 842 C C . THR B 2 5 ? 34.968 46.301 27.984 1.00 16.35 1 THR P C 1
ATOM 843 O O . THR B 2 5 ? 35.184 47.423 28.423 1.00 12.44 1 THR P O 1
ATOM 847 N N . ALA B 2 6 ? 34.285 46.100 26.856 1.00 37.47 2 ALA P N 1
ATOM 848 C CA . ALA B 2 6 ? 33.538 47.155 26.189 1.00 11.16 2 ALA P CA 1
ATOM 849 C C . ALA B 2 6 ? 32.243 47.231 26.945 1.00 15.31 2 ALA P C 1
ATOM 850 O O . ALA B 2 6 ? 31.773 46.223 27.505 1.00 24.04 2 ALA P O 1
ATOM 852 N N . VAL B 2 7 ? 31.682 48.431 26.876 1.00 16.75 3 VAL P N 1
ATOM 853 C CA . VAL B 2 7 ? 30.453 48.777 27.538 1.00 14.43 3 VAL P CA 1
ATOM 854 C C . VAL B 2 7 ? 29.313 48.991 26.548 1.00 4.10 3 VAL P C 1
ATOM 855 O O . VAL B 2 7 ? 29.543 49.308 25.399 1.00 18.41 3 VAL P O 1
ATOM 859 N N . GLN B 2 8 ? 28.078 48.697 26.918 1.00 36.43 4 GLN P N 1
ATOM 860 C CA . GLN B 2 8 ? 26.901 48.914 26.082 1.00 42.41 4 GLN P CA 1
ATOM 861 C C . GLN B 2 8 ? 26.292 50.228 26.569 1.00 25.22 4 GLN P C 1
ATOM 862 O O . GLN B 2 8 ? 26.110 50.439 27.783 1.00 37.73 4 GLN P O 1
ATOM 868 N N . PRO B 2 9 ? 26.084 51.179 25.662 1.00 32.92 5 PRO P N 1
ATOM 869 C CA . PRO B 2 9 ? 25.292 52.371 25.981 1.00 18.34 5 PRO P CA 1
ATOM 870 C C . PRO B 2 9 ? 23.803 52.157 26.242 1.00 55.78 5 PRO P C 1
ATOM 871 O O . PRO B 2 9 ? 23.232 51.196 25.715 1.00 89.81 5 PRO P O 1
ATOM 875 N N . MET C 1 1 ? 10.491 12.436 10.867 1.00 2.28 3 MET B N 1
ATOM 876 C CA . MET C 1 1 ? 10.138 11.213 11.546 1.00 13.89 3 MET B CA 1
ATOM 877 C C . MET C 1 1 ? 10.380 11.352 13.071 1.00 34.07 3 MET B C 1
ATOM 878 O O . MET C 1 1 ? 11.068 12.308 13.422 1.00 58.32 3 MET B O 1
ATOM 880 N N . ARG C 1 2 ? 9.866 10.552 14.029 1.00 21.44 4 ARG B N 1
ATOM 881 C CA . ARG C 1 2 ? 9.968 10.761 15.481 1.00 34.70 4 ARG B CA 1
ATOM 882 C C . ARG C 1 2 ? 10.853 9.682 16.073 1.00 43.09 4 ARG B C 1
ATOM 883 O O . ARG C 1 2 ? 11.684 9.219 15.294 1.00 15.30 4 ARG B O 1
ATOM 891 N N . ARG C 1 3 ? 10.728 9.144 17.318 1.00 54.87 5 ARG B N 1
ATOM 892 C CA . ARG C 1 3 ? 11.665 8.121 17.807 1.00 61.21 5 ARG B CA 1
ATOM 893 C C . ARG C 1 3 ? 11.270 6.630 17.980 1.00 54.94 5 ARG B C 1
ATOM 894 O O . ARG C 1 3 ? 10.781 5.950 18.908 1.00 24.22 5 ARG B O 1
ATOM 902 N N . TRP C 1 4 ? 11.464 6.247 16.749 1.00 43.46 6 TRP B N 1
ATOM 903 C CA . TRP C 1 4 ? 11.471 4.918 16.226 1.00 20.85 6 TRP B CA 1
ATOM 904 C C . TRP C 1 4 ? 12.427 5.129 15.034 1.00 13.21 6 TRP B C 1
ATOM 905 O O . TRP C 1 4 ? 12.855 4.150 14.433 1.00 24.02 6 TRP B O 1
ATOM 916 N N . PHE C 1 5 ? 12.799 6.376 14.612 1.00 25.42 7 PHE B N 1
ATOM 917 C CA . PHE C 1 5 ? 13.600 6.659 13.434 1.00 24.59 7 PHE B CA 1
ATOM 918 C C . PHE C 1 5 ? 15.064 6.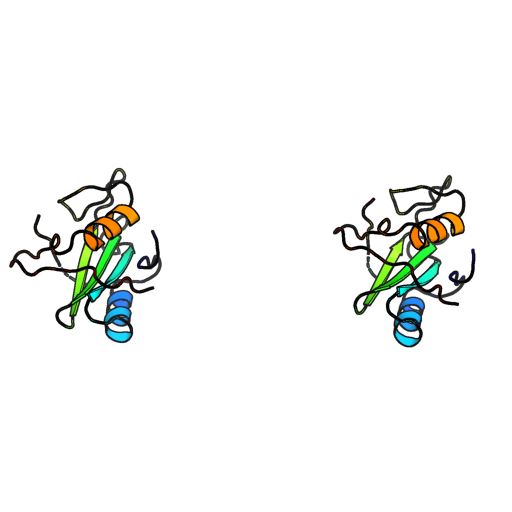649 13.824 1.00 18.23 7 PHE B C 1
ATOM 919 O O . PHE C 1 5 ? 15.473 7.412 14.698 1.00 24.55 7 PHE B O 1
ATOM 927 N N . HIS C 1 6 ? 15.824 5.738 13.225 1.00 23.24 8 HIS B N 1
ATOM 928 C CA . HIS C 1 6 ? 17.266 5.608 13.430 1.00 34.48 8 HIS B CA 1
ATOM 929 C C . HIS C 1 6 ? 17.938 5.802 12.076 1.00 45.48 8 HIS B C 1
ATOM 930 O O . HIS C 1 6 ? 18.137 4.857 11.304 1.00 20.65 8 HIS B O 1
ATOM 937 N N . PRO C 1 7 ? 18.274 7.046 11.724 1.00 31.72 9 PRO B N 1
ATOM 938 C CA . PRO C 1 7 ? 18.868 7.377 10.440 1.00 37.83 9 PRO B CA 1
ATOM 939 C C . PRO C 1 7 ? 20.219 6.742 10.149 1.00 25.64 9 PRO B C 1
ATOM 940 O O . PRO C 1 7 ? 20.561 6.528 8.986 1.00 34.47 9 PRO B O 1
ATOM 944 N N . ASN C 1 8 ? 20.985 6.358 11.171 1.00 49.21 10 ASN B N 1
ATOM 945 C CA . ASN C 1 8 ? 22.346 5.908 10.931 1.00 27.64 10 ASN B CA 1
ATOM 946 C C . ASN C 1 8 ? 22.580 4.407 11.061 1.00 28.82 10 ASN B C 1
ATOM 947 O O . ASN C 1 8 ? 23.616 3.871 10.630 1.00 24.65 10 ASN B O 1
ATOM 952 N N . ILE C 1 9 ? 21.581 3.722 11.627 1.00 32.58 11 ILE B N 1
ATOM 953 C CA . ILE C 1 9 ? 21.678 2.303 11.911 1.00 37.52 11 ILE B CA 1
ATOM 954 C C . ILE C 1 9 ? 21.639 1.509 10.619 1.00 45.65 11 ILE B C 1
ATOM 955 O O . ILE C 1 9 ? 20.994 1.905 9.629 1.00 27.83 11 ILE B O 1
ATOM 960 N N . THR C 1 10 ? 22.420 0.423 10.651 1.00 32.90 12 THR B N 1
ATOM 961 C CA . THR C 1 10 ? 22.422 -0.573 9.580 1.00 25.84 12 THR B CA 1
ATOM 962 C C . THR C 1 10 ? 21.319 -1.582 9.910 1.00 19.40 12 THR B C 1
ATOM 963 O O . THR C 1 10 ? 20.860 -1.662 11.057 1.00 20.85 12 THR B O 1
ATOM 967 N N . GLY C 1 11 ? 20.935 -2.408 8.940 1.00 21.02 13 GLY B N 1
ATOM 968 C CA . GLY C 1 11 ? 20.026 -3.516 9.155 1.00 20.61 13 GLY B CA 1
ATOM 969 C C . GLY C 1 11 ? 20.530 -4.566 10.152 1.00 26.82 13 GLY B C 1
ATOM 970 O O . GLY C 1 11 ? 19.749 -5.139 10.911 1.00 17.81 13 GLY B O 1
ATOM 971 N N . VAL C 1 12 ? 21.829 -4.859 10.216 1.00 13.16 14 VAL B N 1
ATOM 972 C CA . VAL C 1 12 ? 22.258 -5.869 11.157 1.00 16.13 14 VAL B CA 1
ATOM 973 C C . VAL C 1 12 ? 22.372 -5.273 12.557 1.00 15.70 14 VAL B C 1
ATOM 974 O O . VAL C 1 12 ? 22.175 -5.890 13.611 1.00 22.62 14 VAL B O 1
ATOM 978 N N . GLU C 1 13 ? 22.564 -3.974 12.573 1.00 20.82 15 GLU B N 1
ATOM 979 C CA . GLU C 1 13 ? 22.571 -3.255 13.824 1.00 23.77 15 GLU B CA 1
ATOM 980 C C . GLU C 1 13 ? 21.160 -3.217 14.400 1.00 20.95 15 GLU B C 1
ATOM 981 O O . GLU C 1 13 ? 20.918 -3.276 15.610 1.00 10.21 15 GLU B O 1
ATOM 987 N N . ALA C 1 14 ? 20.197 -3.093 13.495 1.00 21.04 16 ALA B N 1
ATOM 988 C CA . ALA C 1 14 ? 18.835 -2.940 13.917 1.00 19.51 16 ALA B CA 1
ATOM 989 C C . ALA C 1 14 ? 18.394 -4.261 14.497 1.00 11.60 16 ALA B C 1
ATOM 990 O O . ALA C 1 14 ? 17.782 -4.286 15.569 1.00 15.80 16 ALA B O 1
ATOM 992 N N . GLU C 1 15 ? 18.761 -5.361 13.813 1.00 21.31 17 GLU B N 1
ATOM 993 C CA . GLU C 1 15 ? 18.533 -6.711 14.301 1.00 18.85 17 GLU B CA 1
ATOM 994 C C . GLU C 1 15 ? 19.113 -6.854 15.698 1.00 32.57 17 GLU B C 1
ATOM 995 O O . GLU C 1 15 ? 18.347 -7.033 16.658 1.00 32.69 17 GLU B O 1
ATOM 1001 N N . ASN C 1 16 ? 20.448 -6.680 15.824 1.00 24.32 18 ASN B N 1
ATOM 1002 C CA . ASN C 1 16 ? 21.088 -6.796 17.124 1.00 27.70 18 ASN B CA 1
ATOM 1003 C C . ASN C 1 16 ? 20.421 -5.921 18.190 1.00 19.31 18 ASN B C 1
ATOM 1004 O O . ASN C 1 16 ? 20.057 -6.457 19.248 1.00 22.48 18 ASN B O 1
ATOM 1009 N N . LEU C 1 17 ? 20.148 -4.642 17.914 1.00 14.01 19 LEU B N 1
ATOM 1010 C CA . LEU C 1 17 ? 19.556 -3.735 18.892 1.00 12.04 19 LEU B CA 1
ATOM 1011 C C . LEU C 1 17 ? 18.181 -4.184 19.350 1.00 9.59 19 LEU B C 1
ATOM 1012 O O . LEU C 1 17 ? 17.834 -4.080 20.542 1.00 10.95 19 LEU B O 1
ATOM 1017 N N . LEU C 1 18 ? 17.403 -4.704 18.417 1.00 16.68 20 LEU B N 1
ATOM 1018 C CA . LEU C 1 18 ? 16.047 -5.110 18.726 1.00 23.89 20 LEU B CA 1
ATOM 1019 C C . LEU C 1 18 ? 16.056 -6.414 19.502 1.00 11.14 20 LEU B C 1
ATOM 1020 O O . LEU C 1 18 ? 15.219 -6.599 20.397 1.00 16.13 20 LEU B O 1
ATOM 1025 N N . LEU C 1 19 ? 17.009 -7.306 19.191 1.00 10.21 21 LEU B N 1
ATOM 1026 C CA . LEU C 1 19 ? 17.032 -8.571 19.927 1.00 20.34 21 LEU B CA 1
ATOM 1027 C C . LEU C 1 19 ? 17.664 -8.386 21.321 1.00 38.86 21 LEU B C 1
ATOM 1028 O O . LEU C 1 19 ? 17.394 -9.123 22.267 1.00 22.75 21 LEU B O 1
ATOM 1033 N N . THR C 1 20 ? 18.521 -7.386 21.472 1.00 21.61 22 THR B N 1
ATOM 1034 C CA . THR C 1 20 ? 19.169 -7.012 22.719 1.00 28.52 22 THR B CA 1
ATOM 1035 C C . THR C 1 20 ? 18.296 -6.127 23.635 1.00 16.64 22 THR B C 1
ATOM 1036 O O . THR C 1 20 ? 17.902 -6.563 24.716 1.00 42.00 22 THR B O 1
ATOM 1040 N N . ARG C 1 21 ? 17.940 -4.903 23.217 1.00 26.72 23 ARG B N 1
ATOM 1041 C CA . ARG C 1 21 ? 17.195 -3.918 24.017 1.00 28.95 23 ARG B CA 1
ATOM 1042 C C . ARG C 1 21 ? 15.700 -3.962 23.771 1.00 10.77 23 ARG B C 1
ATOM 1043 O O . ARG C 1 21 ? 14.895 -3.736 24.694 1.00 22.03 23 ARG B O 1
ATOM 1051 N N . GLY C 1 22 ? 15.383 -4.239 22.511 1.00 7.86 24 GLY B N 1
ATOM 1052 C CA . GLY C 1 22 ? 13.994 -4.379 22.122 1.00 12.02 24 GLY B CA 1
ATOM 1053 C C . GLY C 1 22 ? 13.361 -5.558 22.841 1.00 18.15 24 GLY B C 1
ATOM 1054 O O . GLY C 1 22 ? 14.036 -6.392 23.461 1.00 26.43 24 GLY B O 1
ATOM 1055 N N . VAL C 1 23 ? 12.032 -5.604 22.758 1.00 16.75 25 VAL B N 1
ATOM 1056 C CA . VAL C 1 23 ? 11.198 -6.644 23.336 1.00 21.06 25 VAL B CA 1
ATOM 1057 C C . VAL C 1 23 ? 10.268 -7.028 22.189 1.00 11.83 25 VAL B C 1
ATOM 1058 O O . VAL C 1 23 ? 10.246 -6.395 21.122 1.00 15.60 25 VAL B O 1
ATOM 1062 N N . ASP C 1 24 ? 9.444 -8.051 22.316 1.00 20.35 26 ASP B N 1
ATOM 1063 C CA . ASP C 1 24 ? 8.582 -8.404 21.216 1.00 20.82 26 ASP B CA 1
ATOM 1064 C C . ASP C 1 24 ? 7.586 -7.262 21.033 1.00 30.93 26 ASP B C 1
ATOM 1065 O O . ASP C 1 24 ? 7.029 -6.694 21.993 1.00 14.59 26 ASP B O 1
ATOM 1070 N N . GLY C 1 25 ? 7.419 -6.870 19.788 1.00 22.06 27 GLY B N 1
ATOM 1071 C CA . GLY C 1 25 ? 6.508 -5.794 19.433 1.00 22.04 27 GLY B CA 1
ATOM 1072 C C . GLY C 1 25 ? 7.279 -4.501 19.182 1.00 24.58 27 GLY B C 1
ATOM 1073 O O . GLY C 1 25 ? 6.693 -3.578 18.586 1.00 23.40 27 GLY B O 1
ATOM 1074 N N . SER C 1 26 ? 8.544 -4.393 19.674 1.00 25.70 28 SER B N 1
ATOM 1075 C CA . SER C 1 26 ? 9.436 -3.260 19.411 1.00 19.02 28 SER B CA 1
ATOM 1076 C C . SER C 1 26 ? 9.783 -3.137 17.935 1.00 16.39 28 SER B C 1
ATOM 1077 O O . SER C 1 26 ? 10.129 -4.157 17.302 1.00 12.23 28 SER B O 1
ATOM 1080 N N . PHE C 1 27 ? 9.784 -1.925 17.394 1.00 12.35 29 PHE B N 1
ATOM 1081 C CA . PHE C 1 27 ? 10.127 -1.767 15.988 1.00 13.63 29 PHE B CA 1
ATOM 1082 C C . PHE C 1 27 ? 10.880 -0.465 15.835 1.00 16.30 29 PHE B C 1
ATOM 1083 O O . PHE C 1 27 ? 10.917 0.336 16.789 1.00 36.15 29 PHE B O 1
ATOM 1091 N N . LEU C 1 28 ? 11.385 -0.201 14.628 1.00 12.67 30 LEU B N 1
ATOM 1092 C CA . LEU C 1 28 ? 12.056 1.061 14.296 1.00 14.54 30 LEU B CA 1
ATOM 1093 C C . LEU C 1 28 ? 11.972 1.264 12.793 1.00 11.87 30 LEU B C 1
ATOM 1094 O O . LEU C 1 28 ? 11.644 0.312 12.064 1.00 14.62 30 LEU B O 1
ATOM 1099 N N . ALA C 1 29 ? 12.272 2.481 12.343 1.00 12.39 31 ALA B N 1
ATOM 1100 C CA . ALA C 1 29 ? 12.406 2.814 10.933 1.00 36.50 31 ALA B CA 1
ATOM 1101 C C . ALA C 1 29 ? 13.840 3.315 10.705 1.00 15.94 31 ALA B C 1
ATOM 1102 O O . ALA C 1 29 ? 14.417 4.028 11.519 1.00 16.14 31 ALA B O 1
ATOM 1104 N N . ARG C 1 30 ? 14.412 2.944 9.569 1.00 24.04 32 ARG B N 1
ATOM 1105 C CA . ARG C 1 30 ? 15.788 3.172 9.180 1.00 12.51 32 ARG B CA 1
ATOM 1106 C C . ARG C 1 30 ? 15.883 3.329 7.670 1.00 25.39 32 ARG B C 1
ATOM 1107 O O . ARG C 1 30 ? 15.039 2.814 6.928 1.00 17.36 32 ARG B O 1
ATOM 1115 N N . PRO C 1 31 ? 16.872 4.013 7.124 1.00 21.64 33 PRO B N 1
ATOM 1116 C CA . PRO C 1 31 ? 17.090 4.088 5.679 1.00 19.05 33 PRO B CA 1
ATOM 1117 C C . PRO C 1 31 ? 17.325 2.720 5.037 1.00 26.31 33 PRO B C 1
ATOM 1118 O O . PRO C 1 31 ? 17.809 1.804 5.712 1.00 28.98 33 PRO B O 1
ATOM 1122 N N . SER C 1 32 ? 16.995 2.526 3.764 1.00 20.48 34 SER B N 1
ATOM 1123 C CA . SER C 1 32 ? 17.255 1.260 3.125 1.00 25.07 34 SER B CA 1
ATOM 1124 C C . SER C 1 32 ? 18.688 1.234 2.629 1.00 24.65 34 SER B C 1
ATOM 1125 O O . SER C 1 32 ? 19.257 2.231 2.161 1.00 33.34 34 SER B O 1
ATOM 1128 N N . LYS C 1 33 ? 19.285 0.054 2.797 1.00 25.46 35 LYS B N 1
ATOM 1129 C CA . LYS C 1 33 ? 20.611 -0.195 2.260 1.00 24.63 35 LYS B CA 1
ATOM 1130 C C . LYS C 1 33 ? 20.516 -0.730 0.831 1.00 27.62 35 LYS B C 1
ATOM 1131 O O . LYS C 1 33 ? 21.121 -0.178 -0.080 1.00 30.70 35 LYS B O 1
ATOM 1133 N N . SER C 1 34 ? 19.684 -1.765 0.638 1.00 30.58 36 SER B N 1
ATOM 1134 C CA . SER C 1 34 ? 19.456 -2.485 -0.607 1.00 32.40 36 SER B CA 1
ATOM 1135 C C . SER C 1 34 ? 18.928 -1.611 -1.724 1.00 22.59 36 SER B C 1
ATOM 1136 O O . SER C 1 34 ? 19.246 -1.785 -2.911 1.00 49.44 36 SER B O 1
ATOM 1139 N N . ASN C 1 35 ? 18.124 -0.639 -1.313 1.00 34.42 37 ASN B N 1
ATOM 1140 C CA . ASN C 1 35 ? 17.472 0.210 -2.275 1.00 17.18 37 ASN B CA 1
ATOM 1141 C C . ASN C 1 35 ? 17.485 1.635 -1.744 1.00 31.03 37 ASN B C 1
ATOM 1142 O O . ASN C 1 35 ? 16.466 2.140 -1.240 1.00 18.05 37 ASN B O 1
ATOM 1147 N N . PRO C 1 36 ? 18.647 2.307 -1.794 1.00 20.94 38 PRO B N 1
ATOM 1148 C CA . PRO C 1 36 ? 18.878 3.583 -1.131 1.00 18.50 38 PRO B CA 1
ATOM 1149 C C . PRO C 1 36 ? 17.781 4.523 -1.578 1.00 30.27 38 PRO B C 1
ATOM 1150 O O . PRO C 1 36 ? 17.481 4.563 -2.770 1.00 39.33 38 PRO B O 1
ATOM 1154 N N . GLY C 1 37 ? 17.090 5.194 -0.660 1.00 16.63 39 GLY B N 1
ATOM 1155 C CA . GLY C 1 37 ? 16.007 6.076 -1.045 1.00 16.07 39 GLY B CA 1
ATOM 1156 C C . GLY C 1 37 ? 14.791 5.633 -0.258 1.00 25.51 39 GLY B C 1
ATOM 1157 O O . GLY C 1 37 ? 14.043 6.444 0.295 1.00 27.66 39 GLY B O 1
ATOM 1158 N N . ASP C 1 38 ? 14.608 4.323 -0.248 1.00 14.72 40 ASP B N 1
ATOM 1159 C CA . ASP C 1 38 ? 13.636 3.713 0.602 1.00 18.34 40 ASP B CA 1
ATOM 1160 C C . ASP C 1 38 ? 14.046 3.673 2.083 1.00 25.94 40 ASP B C 1
ATOM 1161 O O . ASP C 1 38 ? 15.141 4.068 2.529 1.00 23.11 40 ASP B O 1
ATOM 1166 N N . PHE C 1 39 ? 13.077 3.217 2.865 1.00 12.79 41 PHE B N 1
ATOM 1167 C CA . PHE C 1 39 ? 13.221 3.028 4.291 1.00 18.79 41 PHE B CA 1
ATOM 1168 C C . PHE C 1 39 ? 12.874 1.579 4.599 1.00 27.99 41 PHE B C 1
ATOM 1169 O O . PHE C 1 39 ? 12.509 0.803 3.691 1.00 15.34 41 PHE B O 1
ATOM 1177 N N . THR C 1 40 ? 12.973 1.169 5.858 1.00 17.41 42 THR B N 1
ATOM 1178 C CA . THR C 1 40 ? 12.601 -0.179 6.229 1.00 14.76 42 THR B CA 1
ATOM 1179 C C . THR C 1 40 ? 12.077 -0.097 7.655 1.00 22.99 42 THR B C 1
ATOM 1180 O O . THR C 1 40 ? 12.477 0.773 8.430 1.00 15.71 42 THR B O 1
ATOM 1184 N N . LEU C 1 41 ? 11.131 -0.952 7.997 1.00 18.63 43 LEU B N 1
ATOM 1185 C CA . LEU C 1 41 ? 10.643 -1.109 9.349 1.00 20.56 43 LEU B CA 1
ATOM 1186 C C . LEU C 1 41 ? 11.306 -2.382 9.826 1.00 9.69 43 LEU B C 1
ATOM 1187 O O . LEU C 1 41 ? 11.353 -3.371 9.070 1.00 19.58 43 LEU B O 1
ATOM 1192 N N . SER C 1 42 ? 11.931 -2.364 10.990 1.00 19.79 44 SER B N 1
ATOM 1193 C CA . SER C 1 42 ? 12.515 -3.585 11.531 1.00 22.44 44 SER B CA 1
ATOM 1194 C C . SER C 1 42 ? 11.653 -3.829 12.773 1.00 11.79 44 SER B C 1
ATOM 1195 O O . SER C 1 42 ? 11.363 -2.902 13.550 1.00 16.01 44 SER B O 1
ATOM 1198 N N . VAL C 1 43 ? 11.130 -5.043 12.947 1.00 19.58 45 VAL B N 1
ATOM 1199 C CA . VAL C 1 43 ? 10.170 -5.344 14.017 1.00 27.28 45 VAL B CA 1
ATOM 1200 C C . VAL C 1 43 ? 10.575 -6.629 14.734 1.00 21.70 45 VAL B C 1
ATOM 1201 O O . VAL C 1 43 ? 10.747 -7.630 14.030 1.00 19.04 45 VAL B O 1
ATOM 1205 N N . ARG C 1 44 ? 10.743 -6.647 16.066 1.00 23.14 46 ARG B N 1
ATOM 1206 C CA . ARG C 1 44 ? 10.996 -7.885 16.780 1.00 30.85 46 ARG B CA 1
ATOM 1207 C C . ARG C 1 44 ? 9.648 -8.577 16.983 1.00 18.66 46 ARG B C 1
ATOM 1208 O O . ARG C 1 44 ? 8.701 -8.045 17.569 1.00 23.65 46 ARG B O 1
ATOM 1216 N N . ARG C 1 45 ? 9.535 -9.790 16.492 1.00 20.86 47 ARG B N 1
ATOM 1217 C CA . ARG C 1 45 ? 8.310 -10.553 16.469 1.00 26.81 47 ARG B CA 1
ATOM 1218 C C . ARG C 1 45 ? 8.684 -11.994 16.216 1.00 23.99 47 ARG B C 1
ATOM 1219 O O . ARG C 1 45 ? 9.630 -12.270 15.486 1.00 25.92 47 ARG B O 1
ATOM 1227 N N . ASN C 1 46 ? 7.980 -12.955 16.809 1.00 27.93 48 ASN B N 1
ATOM 1228 C CA . ASN C 1 46 ? 8.284 -14.383 16.665 1.00 25.26 48 ASN B CA 1
ATOM 1229 C C . ASN C 1 46 ? 9.661 -14.740 17.214 1.00 31.75 48 ASN B C 1
ATOM 1230 O O . ASN C 1 46 ? 10.231 -15.769 16.862 1.00 46.69 48 ASN B O 1
ATOM 1235 N N . GLY C 1 47 ? 10.195 -13.898 18.123 1.00 27.39 49 GLY B N 1
ATOM 1236 C CA . GLY C 1 47 ? 11.533 -14.061 18.684 1.00 25.16 49 GLY B CA 1
ATOM 1237 C C . GLY C 1 47 ? 12.588 -13.907 17.600 1.00 26.56 49 GLY B C 1
ATOM 1238 O O . GLY C 1 47 ? 13.703 -14.432 17.689 1.00 20.44 49 GLY B O 1
ATOM 1239 N N . ALA C 1 48 ? 12.234 -13.095 16.608 1.00 24.10 50 ALA B N 1
ATOM 1240 C CA . ALA C 1 48 ? 12.981 -12.890 15.385 1.00 29.28 50 ALA B CA 1
ATOM 1241 C C . ALA C 1 48 ? 12.724 -11.453 14.966 1.00 17.71 50 ALA B C 1
ATOM 1242 O O . ALA C 1 48 ? 11.987 -10.788 15.681 1.00 10.53 50 ALA B O 1
ATOM 1244 N N . VAL C 1 49 ? 13.315 -10.937 13.890 1.00 13.60 51 VAL B N 1
ATOM 1245 C CA . VAL C 1 49 ? 13.185 -9.548 13.447 1.00 20.13 51 VAL B CA 1
ATOM 1246 C C . VAL C 1 49 ? 12.723 -9.662 12.002 1.00 23.30 51 VAL B C 1
ATOM 1247 O O . VAL C 1 49 ? 13.265 -10.474 11.229 1.00 35.38 51 VAL B O 1
ATOM 1251 N N . THR C 1 50 ? 11.704 -8.890 11.661 1.00 14.82 52 THR B N 1
ATOM 1252 C CA . THR C 1 50 ? 11.163 -8.820 10.320 1.00 25.19 52 THR B CA 1
ATOM 1253 C C . THR C 1 50 ? 11.562 -7.459 9.719 1.00 19.35 52 THR B C 1
ATOM 1254 O O . THR C 1 50 ? 11.539 -6.449 10.409 1.00 12.00 52 THR B O 1
ATOM 1258 N N . HIS C 1 51 ? 11.944 -7.376 8.461 1.00 17.23 53 HIS B N 1
ATOM 1259 C CA . HIS C 1 51 ? 12.336 -6.155 7.804 1.00 23.38 53 HIS B CA 1
ATOM 1260 C C . HIS C 1 51 ? 11.308 -5.938 6.724 1.00 20.86 53 HIS B C 1
ATOM 1261 O O . HIS C 1 51 ? 11.149 -6.829 5.895 1.00 15.40 53 HIS B O 1
ATOM 1268 N N . ILE C 1 52 ? 10.534 -4.841 6.765 1.00 17.79 54 ILE B N 1
ATOM 1269 C CA . ILE C 1 52 ? 9.526 -4.517 5.742 1.00 18.43 54 ILE B CA 1
ATOM 1270 C C . ILE C 1 52 ? 9.968 -3.256 5.003 1.00 17.71 54 ILE B C 1
ATOM 1271 O O . ILE C 1 52 ? 10.344 -2.269 5.654 1.00 14.51 54 ILE B O 1
ATOM 1276 N N . LYS C 1 53 ? 9.949 -3.283 3.669 1.00 18.04 55 LYS B N 1
ATOM 1277 C CA . LYS C 1 53 ? 10.373 -2.179 2.814 1.00 29.67 55 LYS B CA 1
ATOM 1278 C C . LYS C 1 53 ? 9.320 -1.104 2.716 1.00 16.12 55 LYS B C 1
ATOM 1279 O O . LYS C 1 53 ? 8.129 -1.362 2.530 1.00 20.20 55 LYS B O 1
ATOM 1285 N N . ILE C 1 54 ? 9.799 0.117 2.819 1.00 23.73 56 ILE B N 1
ATOM 1286 C CA . ILE C 1 54 ? 8.916 1.241 2.718 1.00 13.59 56 ILE B CA 1
ATOM 1287 C C . ILE C 1 54 ? 9.274 1.919 1.402 1.00 15.71 56 ILE B C 1
ATOM 1288 O O . ILE C 1 54 ? 10.390 2.408 1.252 1.00 19.42 56 ILE B O 1
ATOM 1293 N N . GLN C 1 55 ? 8.393 1.952 0.397 1.00 25.66 57 GLN B N 1
ATOM 1294 C CA . GLN C 1 55 ? 8.671 2.736 -0.804 1.00 18.10 57 GLN B CA 1
ATOM 1295 C C . GLN C 1 55 ? 8.613 4.242 -0.569 1.00 13.29 57 GLN B C 1
ATOM 1296 O O . GLN C 1 55 ? 7.635 4.745 0.007 1.00 15.42 57 GLN B O 1
ATOM 1302 N N . ASN C 1 56 ? 9.649 4.954 -0.993 1.00 40.40 58 ASN B N 1
ATOM 1303 C CA . ASN C 1 56 ? 9.585 6.402 -1.058 1.00 41.12 58 ASN B CA 1
ATOM 1304 C C . ASN C 1 56 ? 9.676 6.768 -2.548 1.00 38.66 58 ASN B C 1
ATOM 1305 O O . ASN C 1 56 ? 10.750 6.816 -3.166 1.00 29.99 58 ASN B O 1
ATOM 1310 N N . THR C 1 57 ? 8.515 7.024 -3.150 1.00 27.29 59 THR B N 1
ATOM 1311 C CA . THR C 1 57 ? 8.441 7.337 -4.576 1.00 48.67 59 THR B CA 1
ATOM 1312 C C . THR C 1 57 ? 8.922 8.726 -4.977 1.00 21.37 59 THR B C 1
ATOM 1313 O O . THR C 1 57 ? 9.018 9.056 -6.160 1.00 39.21 59 THR B O 1
ATOM 1317 N N . GLY C 1 58 ? 9.118 9.590 -3.993 1.00 19.11 60 GLY B N 1
ATOM 1318 C CA . GLY C 1 58 ? 9.425 10.977 -4.250 1.00 14.19 60 GLY B CA 1
ATOM 1319 C C . GLY C 1 58 ? 8.155 11.776 -3.989 1.00 19.99 60 GLY B C 1
ATOM 1320 O O . GLY C 1 58 ? 8.182 12.923 -3.583 1.00 13.58 60 GLY B O 1
ATOM 1321 N N . ASP C 1 59 ? 7.013 11.152 -4.223 1.00 23.48 61 ASP B N 1
ATOM 1322 C CA . ASP C 1 59 ? 5.741 11.773 -4.004 1.00 19.23 61 ASP B CA 1
ATOM 1323 C C . ASP C 1 59 ? 5.084 11.229 -2.773 1.00 25.34 61 ASP B C 1
ATOM 1324 O O . ASP C 1 59 ? 4.363 11.993 -2.133 1.00 40.84 61 ASP B O 1
ATOM 1329 N N . TYR C 1 60 ? 5.275 9.946 -2.435 1.00 17.20 62 TYR B N 1
ATOM 1330 C CA . TYR C 1 60 ? 4.611 9.357 -1.269 1.00 20.81 62 TYR B CA 1
ATOM 1331 C C . TYR C 1 60 ? 5.373 8.154 -0.740 1.00 17.49 62 TYR B C 1
ATOM 1332 O O . TYR C 1 60 ? 6.297 7.672 -1.404 1.00 19.73 62 TYR B O 1
ATOM 1341 N N . TYR C 1 61 ? 4.919 7.652 0.414 1.00 22.74 63 TYR B N 1
ATOM 1342 C CA . TYR C 1 61 ? 5.481 6.487 1.085 1.00 28.23 63 TYR B CA 1
ATOM 1343 C C . TYR C 1 61 ? 4.394 5.447 1.226 1.00 19.40 63 TYR B C 1
ATOM 1344 O O . TYR C 1 61 ? 3.205 5.792 1.269 1.00 33.70 63 TYR B O 1
ATOM 1353 N N . ASP C 1 62 ? 4.756 4.171 1.208 1.00 21.82 64 ASP B N 1
ATOM 1354 C CA . ASP C 1 62 ? 3.787 3.093 1.400 1.00 31.01 64 ASP B CA 1
ATOM 1355 C C . ASP C 1 62 ? 4.583 1.820 1.550 1.00 25.05 64 ASP B C 1
ATOM 1356 O O . ASP C 1 62 ? 5.799 1.840 1.337 1.00 28.61 64 ASP B O 1
ATOM 1361 N N . LEU C 1 63 ? 3.945 0.678 1.815 1.00 31.59 65 LEU B N 1
ATOM 1362 C CA . LEU C 1 63 ? 4.654 -0.599 1.956 1.00 15.88 65 LEU B CA 1
ATOM 1363 C C . LEU C 1 63 ? 4.526 -1.413 0.668 1.00 28.54 65 LEU B C 1
ATOM 1364 O O . LEU C 1 63 ? 4.084 -2.566 0.634 1.00 34.85 65 LEU B O 1
ATOM 1369 N N . TYR C 1 64 ? 4.961 -0.768 -0.428 1.00 29.10 66 TYR B N 1
ATOM 1370 C CA . TYR C 1 64 ? 4.836 -1.277 -1.786 1.00 37.02 66 TYR B CA 1
ATOM 1371 C C . TYR C 1 64 ? 3.443 -1.807 -2.061 1.00 34.04 66 TYR B C 1
ATOM 1372 O O . TYR C 1 64 ? 3.236 -2.882 -2.616 1.00 44.99 66 TYR B O 1
ATOM 1381 N N . GLY C 1 65 ? 2.497 -0.965 -1.654 1.00 28.34 67 GLY B N 1
ATOM 1382 C CA . GLY C 1 65 ? 1.094 -1.231 -1.806 1.00 31.07 67 GLY B CA 1
ATOM 1383 C C . GLY C 1 65 ? 0.467 -0.792 -0.497 1.00 28.04 67 GLY B C 1
ATOM 1384 O O . GLY C 1 65 ? 1.161 -0.432 0.462 1.00 41.61 67 GLY B O 1
ATOM 1385 N N . GLY C 1 66 ? -0.857 -0.829 -0.481 1.00 23.39 68 GLY B N 1
ATOM 1386 C CA . GLY C 1 66 ? -1.640 -0.389 0.666 1.00 22.19 68 GLY B CA 1
ATOM 1387 C C . GLY C 1 66 ? -1.782 1.131 0.647 1.00 5.57 68 GLY B C 1
ATOM 1388 O O . GLY C 1 66 ? -1.526 1.786 -0.368 1.00 27.30 68 GLY B O 1
ATOM 1389 N N . GLU C 1 67 ? -2.220 1.666 1.789 1.00 26.28 69 GLU B N 1
ATOM 1390 C CA . GLU C 1 67 ? -2.468 3.088 1.945 1.00 18.51 69 GLU B CA 1
ATOM 1391 C C . GLU C 1 67 ? -1.213 3.933 1.671 1.00 31.85 69 GLU B C 1
ATOM 1392 O O . GLU C 1 67 ? -0.122 3.537 2.090 1.00 22.01 69 GLU B O 1
ATOM 1398 N N . LYS C 1 68 ? -1.325 5.076 0.977 1.00 26.49 70 LYS B N 1
ATOM 1399 C CA . LYS C 1 68 ? -0.169 5.915 0.637 1.00 29.15 70 LYS B CA 1
ATOM 1400 C C . LYS C 1 68 ? -0.154 7.138 1.537 1.00 26.99 70 LYS B C 1
ATOM 1401 O O . LYS C 1 68 ? -1.215 7.579 1.983 1.00 30.28 70 LYS B O 1
ATOM 1407 N N . PHE C 1 69 ? 1.022 7.697 1.840 1.00 27.44 71 PHE B N 1
ATOM 1408 C CA . PHE C 1 69 ? 1.171 8.764 2.821 1.00 21.29 71 PHE B CA 1
ATOM 1409 C C . PHE C 1 69 ? 2.170 9.798 2.372 1.00 30.45 71 PHE B C 1
ATOM 1410 O O . PHE C 1 69 ? 3.188 9.444 1.786 1.00 24.31 71 PHE B O 1
ATOM 1418 N N . ALA C 1 70 ? 1.949 11.055 2.760 1.00 31.25 72 ALA B N 1
ATOM 1419 C CA . ALA C 1 70 ? 2.855 12.157 2.434 1.00 16.07 72 ALA B CA 1
ATOM 1420 C C . ALA C 1 70 ? 4.256 12.106 3.016 1.00 21.45 72 ALA B C 1
ATOM 1421 O O . ALA C 1 70 ? 5.205 12.629 2.447 1.00 32.27 72 ALA B O 1
ATOM 1423 N N . THR C 1 71 ? 4.377 11.486 4.183 1.00 31.73 73 THR B N 1
ATOM 1424 C CA . THR C 1 71 ? 5.538 11.508 5.045 1.00 21.22 73 THR B CA 1
ATOM 1425 C C . THR C 1 71 ? 5.694 10.101 5.658 1.00 17.84 73 THR B C 1
ATOM 1426 O O . THR C 1 71 ? 4.751 9.307 5.772 1.00 27.86 73 THR B O 1
ATOM 1430 N N . LEU C 1 72 ? 6.903 9.781 6.082 1.00 18.82 74 LEU B N 1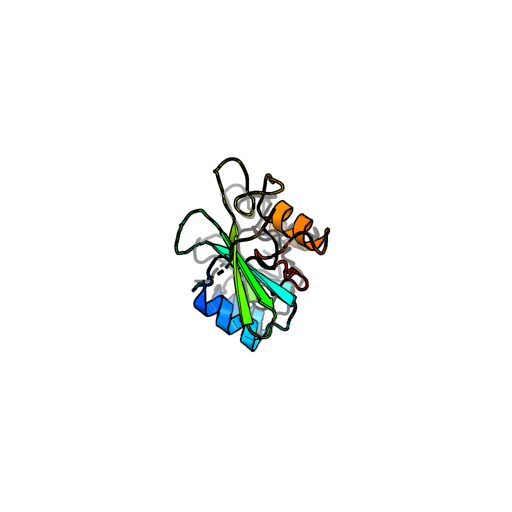
ATOM 1431 C CA . LEU C 1 72 ? 7.196 8.516 6.726 1.00 14.14 74 LEU B CA 1
ATOM 1432 C C . LEU C 1 72 ? 6.587 8.604 8.112 1.00 23.41 74 LEU B C 1
ATOM 1433 O O . LEU C 1 72 ? 6.038 7.613 8.583 1.00 16.27 74 LEU B O 1
ATOM 1438 N N . ALA C 1 73 ? 6.599 9.742 8.837 1.00 30.37 75 ALA B N 1
ATOM 1439 C CA . ALA C 1 73 ? 5.913 9.779 10.130 1.00 20.68 75 ALA B CA 1
ATOM 1440 C C . ALA C 1 73 ? 4.417 9.414 10.046 1.00 28.95 75 ALA B C 1
ATOM 1441 O O . ALA C 1 73 ? 3.979 8.576 10.833 1.00 20.42 75 ALA B O 1
ATOM 1443 N N . GLU C 1 74 ? 3.665 9.905 9.025 1.00 18.86 76 GLU B N 1
ATOM 1444 C CA . GLU C 1 74 ? 2.248 9.559 8.795 1.00 22.09 76 GLU B CA 1
ATOM 1445 C C . GLU C 1 74 ? 2.017 8.090 8.549 1.00 7.47 76 GLU B C 1
ATOM 1446 O O . GLU C 1 74 ? 1.000 7.555 9.011 1.00 19.60 76 GLU B O 1
ATOM 1452 N N . LEU C 1 75 ? 3.041 7.439 7.963 1.00 29.76 77 LEU B N 1
ATOM 1453 C CA . LEU C 1 75 ? 3.084 6.001 7.648 1.00 17.66 77 LEU B CA 1
ATOM 1454 C C . LEU C 1 75 ? 3.146 5.187 8.918 1.00 17.21 77 LEU B C 1
ATOM 1455 O O . LEU C 1 75 ? 2.337 4.278 9.135 1.00 23.67 77 LEU B O 1
ATOM 1460 N N . VAL C 1 76 ? 4.143 5.474 9.754 1.00 22.49 78 VAL B N 1
ATOM 1461 C CA . VAL C 1 76 ? 4.301 4.689 10.963 1.00 16.86 78 VAL B CA 1
ATOM 1462 C C . VAL C 1 76 ? 3.135 5.008 11.877 1.00 27.54 78 VAL B C 1
ATOM 1463 O O . VAL C 1 76 ? 2.574 4.082 12.467 1.00 31.33 78 VAL B O 1
ATOM 1467 N N . GLN C 1 77 ? 2.680 6.263 11.966 1.00 18.07 79 GLN B N 1
ATOM 1468 C CA . GLN C 1 77 ? 1.564 6.544 12.823 1.00 8.34 79 GLN B CA 1
ATOM 1469 C C . GLN C 1 77 ? 0.301 5.796 12.387 1.00 21.88 79 GLN B C 1
ATOM 1470 O O . GLN C 1 77 ? -0.390 5.261 13.264 1.00 32.06 79 GLN B O 1
ATOM 1473 N N . TYR C 1 78 ? -0.029 5.658 11.092 1.00 22.59 80 TYR B N 1
ATOM 1474 C CA . TYR C 1 78 ? -1.239 4.936 10.697 1.00 21.77 80 TYR B CA 1
ATOM 1475 C C . TYR C 1 78 ? -1.095 3.485 11.114 1.00 26.03 80 TYR B C 1
ATOM 1476 O O . TYR C 1 78 ? -1.958 2.983 11.825 1.00 37.27 80 TYR B O 1
ATOM 1485 N N . TYR C 1 79 ? -0.036 2.795 10.675 1.00 17.36 81 TYR B N 1
ATOM 1486 C CA . TYR C 1 79 ? 0.200 1.399 11.005 1.00 43.47 81 TYR B CA 1
ATOM 1487 C C . TYR C 1 79 ? 0.356 1.113 12.511 1.00 48.00 81 TYR B C 1
ATOM 1488 O O . TYR C 1 79 ? 0.187 -0.033 12.949 1.00 31.82 81 TYR B O 1
ATOM 1497 N N . MET C 1 80 ? 0.675 2.147 13.304 1.00 25.34 82 MET B N 1
ATOM 1498 C CA . MET C 1 80 ? 0.617 2.071 14.747 1.00 29.96 82 MET B CA 1
ATOM 1499 C C . MET C 1 80 ? -0.814 2.243 15.244 1.00 32.53 82 MET B C 1
ATOM 1500 O O . MET C 1 80 ? -1.191 1.679 16.269 1.00 37.18 82 MET B O 1
ATOM 1505 N N . GLU C 1 81 ? -1.635 3.033 14.557 1.00 31.95 83 GLU B N 1
ATOM 1506 C CA . GLU C 1 81 ? -3.011 3.284 14.948 1.00 38.12 83 GLU B CA 1
ATOM 1507 C C . GLU C 1 81 ? -3.920 2.107 14.600 1.00 21.70 83 GLU B C 1
ATOM 1508 O O . GLU C 1 81 ? -4.686 1.601 15.427 1.00 57.42 83 GLU B O 1
ATOM 1514 N N . HIS C 1 82 ? -3.837 1.599 13.371 1.00 27.70 84 HIS B N 1
ATOM 1515 C CA . HIS C 1 82 ? -4.755 0.572 12.926 1.00 37.03 84 HIS B CA 1
ATOM 1516 C C . HIS C 1 82 ? -3.920 -0.646 13.038 1.00 30.69 84 HIS B C 1
ATOM 1517 O O . HIS C 1 82 ? -3.018 -0.957 12.254 1.00 46.91 84 HIS B O 1
ATOM 1524 N N . HIS C 1 83 ? -4.249 -1.271 14.146 1.00 54.36 85 HIS B N 1
ATOM 1525 C CA . HIS C 1 83 ? -3.618 -2.505 14.507 1.00 55.69 85 HIS B CA 1
ATOM 1526 C C . HIS C 1 83 ? -4.182 -3.579 13.550 1.00 56.38 85 HIS B C 1
ATOM 1527 O O . HIS C 1 83 ? -5.354 -3.556 13.145 1.00 49.71 85 HIS B O 1
ATOM 1529 N N . GLY C 1 84 ? -3.301 -4.439 13.025 1.00 61.16 86 GLY B N 1
ATOM 1530 C CA . GLY C 1 84 ? -3.712 -5.573 12.209 1.00 44.73 86 GLY B CA 1
ATOM 1531 C C . GLY C 1 84 ? -3.944 -5.230 10.745 1.00 51.13 86 GLY B C 1
ATOM 1532 O O . GLY C 1 84 ? -4.788 -5.803 10.049 1.00 54.89 86 GLY B O 1
ATOM 1533 N N . GLN C 1 85 ? -3.217 -4.222 10.287 1.00 35.56 87 GLN B N 1
ATOM 1534 C CA . GLN C 1 85 ? -3.230 -3.843 8.889 1.00 38.85 87 GLN B CA 1
ATOM 1535 C C . GLN C 1 85 ? -2.117 -4.606 8.194 1.00 30.65 87 GLN B C 1
ATOM 1536 O O . GLN C 1 85 ? -2.130 -4.828 6.983 1.00 53.68 87 GLN B O 1
ATOM 1542 N N . LEU C 1 86 ? -1.075 -4.922 8.958 1.00 29.00 88 LEU B N 1
ATOM 1543 C CA . LEU C 1 86 ? 0.043 -5.629 8.412 1.00 23.68 88 LEU B CA 1
ATOM 1544 C C . LEU C 1 86 ? -0.152 -7.114 8.587 1.00 39.51 88 LEU B C 1
ATOM 1545 O O . LEU C 1 86 ? -0.350 -7.674 9.673 1.00 35.05 88 LEU B O 1
ATOM 1550 N N . LYS C 1 87 ? -0.146 -7.737 7.432 1.00 51.34 89 LYS B N 1
ATOM 1551 C CA . LYS C 1 87 ? -0.254 -9.164 7.345 1.00 49.96 89 LYS B CA 1
ATOM 1552 C C . LYS C 1 87 ? 0.814 -9.633 6.371 1.00 35.84 89 LYS B C 1
ATOM 1553 O O . LYS C 1 87 ? 1.212 -8.958 5.415 1.00 29.32 89 LYS B O 1
ATOM 1559 N N . GLU C 1 88 ? 1.378 -10.773 6.714 1.00 42.59 90 GLU B N 1
ATOM 1560 C CA . GLU C 1 88 ? 2.310 -11.480 5.866 1.00 39.05 90 GLU B CA 1
ATOM 1561 C C . GLU C 1 88 ? 1.527 -12.232 4.787 1.00 44.51 90 GLU B C 1
ATOM 1562 O O . GLU C 1 88 ? 0.309 -12.397 4.891 1.00 32.14 90 GLU B O 1
ATOM 1568 N N . LYS C 1 89 ? 2.212 -12.836 3.814 1.00 30.35 91 LYS B N 1
ATOM 1569 C CA . LYS C 1 89 ? 1.576 -13.640 2.784 1.00 36.40 91 LYS B CA 1
ATOM 1570 C C . LYS C 1 89 ? 0.814 -14.844 3.348 1.00 40.82 91 LYS B C 1
ATOM 1571 O O . LYS C 1 89 ? -0.264 -15.200 2.886 1.00 27.41 91 LYS B O 1
ATOM 1573 N N . ASN C 1 90 ? 1.363 -15.494 4.369 1.00 35.47 92 ASN B N 1
ATOM 1574 C CA . ASN C 1 90 ? 0.679 -16.585 5.055 1.00 39.64 92 ASN B CA 1
ATOM 1575 C C . ASN C 1 90 ? -0.451 -16.074 5.951 1.00 35.67 92 ASN B C 1
ATOM 1576 O O . ASN C 1 90 ? -1.223 -16.851 6.518 1.00 41.16 92 ASN B O 1
ATOM 1581 N N . GLY C 1 91 ? -0.556 -14.773 6.142 1.00 38.56 93 GLY B N 1
ATOM 1582 C CA . GLY C 1 91 ? -1.611 -14.247 6.953 1.00 30.20 93 GLY B CA 1
ATOM 1583 C C . GLY C 1 91 ? -1.108 -13.734 8.273 1.00 24.63 93 GLY B C 1
ATOM 1584 O O . GLY C 1 91 ? -1.830 -12.918 8.856 1.00 23.32 93 GLY B O 1
ATOM 1585 N N . ASP C 1 92 ? 0.088 -14.096 8.775 1.00 27.14 94 ASP B N 1
ATOM 1586 C CA . ASP C 1 92 ? 0.505 -13.621 10.105 1.00 40.63 94 ASP B CA 1
ATOM 1587 C C . ASP C 1 92 ? 0.723 -12.118 10.205 1.00 51.37 94 ASP B C 1
ATOM 1588 O O . ASP C 1 92 ? 1.449 -11.486 9.423 1.00 23.29 94 ASP B O 1
ATOM 1593 N N . VAL C 1 93 ? 0.028 -11.589 11.211 1.00 32.26 95 VAL B N 1
ATOM 1594 C CA . VAL C 1 93 ? -0.019 -10.162 11.507 1.00 35.13 95 VAL B CA 1
ATOM 1595 C C . VAL C 1 93 ? 1.336 -9.693 12.038 1.00 39.95 95 VAL B C 1
ATOM 1596 O O . VAL C 1 93 ? 2.079 -10.340 12.806 1.00 22.70 95 VAL B O 1
ATOM 1600 N N . ILE C 1 94 ? 1.672 -8.529 11.534 1.00 28.04 96 ILE B N 1
ATOM 1601 C CA . ILE C 1 94 ? 2.868 -7.856 11.979 1.00 33.87 96 ILE B CA 1
ATOM 1602 C C . ILE C 1 94 ? 2.245 -6.707 12.776 1.00 35.98 96 ILE B C 1
ATOM 1603 O O . ILE C 1 94 ? 1.231 -6.102 12.388 1.00 27.58 96 ILE B O 1
ATOM 1608 N N . GLU C 1 95 ? 2.773 -6.428 13.951 1.00 35.64 97 GLU B N 1
ATOM 1609 C CA . GLU C 1 95 ? 2.252 -5.330 14.706 1.00 30.63 97 GLU B CA 1
ATOM 1610 C C . GLU C 1 95 ? 3.355 -4.368 15.131 1.00 22.50 97 GLU B C 1
ATOM 1611 O O . GLU C 1 95 ? 4.371 -4.763 15.705 1.00 34.94 97 GLU B O 1
ATOM 1617 N N . LEU C 1 96 ? 3.191 -3.083 14.808 1.00 22.67 98 LEU B N 1
ATOM 1618 C CA . LEU C 1 96 ? 4.186 -2.082 15.157 1.00 25.50 98 LEU B CA 1
ATOM 1619 C C . LEU C 1 96 ? 3.736 -1.630 16.515 1.00 24.50 98 LEU B C 1
ATOM 1620 O O . LEU C 1 96 ? 2.979 -0.669 16.576 1.00 27.11 98 LEU B O 1
ATOM 1625 N N . LYS C 1 97 ? 4.168 -2.293 17.588 1.00 36.19 99 LYS B N 1
ATOM 1626 C CA . LYS C 1 97 ? 3.663 -1.978 18.913 1.00 21.67 99 LYS B CA 1
ATOM 1627 C C . LYS C 1 97 ? 4.510 -0.984 19.681 1.00 17.83 99 LYS B C 1
ATOM 1628 O O . LYS C 1 97 ? 3.966 0.038 20.115 1.00 15.45 99 LYS B O 1
ATOM 1634 N N . TYR C 1 98 ? 5.821 -1.182 19.829 1.00 18.08 100 TYR B N 1
ATOM 1635 C CA . TYR C 1 98 ? 6.585 -0.332 20.727 1.00 26.89 100 TYR B CA 1
ATOM 1636 C C . TYR C 1 98 ? 7.725 0.334 19.992 1.00 17.64 100 TYR B C 1
ATOM 1637 O O . TYR C 1 98 ? 8.741 -0.338 19.716 1.00 23.22 100 TYR B O 1
ATOM 1646 N N . PRO C 1 99 ? 7.610 1.629 19.627 1.00 22.43 101 PRO B N 1
ATOM 1647 C CA . PRO C 1 99 ? 8.707 2.422 19.015 1.00 19.47 101 PRO B CA 1
ATOM 1648 C C . PRO C 1 99 ? 10.033 2.277 19.792 1.00 15.84 101 PRO B C 1
ATOM 1649 O O . PRO C 1 99 ? 10.037 2.565 20.990 1.00 23.66 101 PRO B O 1
ATOM 1653 N N . LEU C 1 100 ? 11.179 1.850 19.255 1.00 12.43 102 LEU B N 1
ATOM 1654 C CA . LEU C 1 100 ? 12.398 1.731 20.060 1.00 8.20 102 LEU B CA 1
ATOM 1655 C C . LEU C 1 100 ? 13.209 2.940 19.700 1.00 6.06 102 LEU B C 1
ATOM 1656 O O . LEU C 1 100 ? 13.422 3.180 18.519 1.00 24.46 102 LEU B O 1
ATOM 1661 N N . ASN C 1 101 ? 13.638 3.660 20.732 1.00 16.00 103 ASN B N 1
ATOM 1662 C CA . ASN C 1 101 ? 14.196 5.017 20.652 1.00 36.84 103 ASN B CA 1
ATOM 1663 C C . ASN C 1 101 ? 15.693 5.038 20.437 1.00 22.69 103 ASN B C 1
ATOM 1664 O O . ASN C 1 101 ? 16.283 6.122 20.345 1.00 40.66 103 ASN B O 1
ATOM 1670 N N . VAL D 2 2 ? 20.361 -8.877 5.124 1.00 30.15 -2 VAL Q N 1
ATOM 1671 C CA . VAL D 2 2 ? 19.191 -8.929 5.982 1.00 48.05 -2 VAL Q CA 1
ATOM 1672 C C . VAL D 2 2 ? 18.132 -9.448 4.997 1.00 35.92 -2 VAL Q C 1
ATOM 1673 O O . VAL D 2 2 ? 18.348 -9.354 3.772 1.00 20.37 -2 VAL Q O 1
ATOM 1677 N N . LEU D 2 3 ? 17.079 -10.096 5.476 1.00 23.05 -1 LEU Q N 1
ATOM 1678 C CA . LEU D 2 3 ? 16.043 -10.603 4.592 1.00 12.15 -1 LEU Q CA 1
ATOM 1679 C C . LEU D 2 3 ? 14.853 -9.672 4.720 1.00 25.14 -1 LEU Q C 1
ATOM 1680 O O . LEU D 2 3 ? 14.714 -9.041 5.773 1.00 17.43 -1 LEU Q O 1
ATOM 1701 N N . THR D 2 5 ? 10.560 -9.125 4.234 1.00 41.99 1 THR Q N 1
ATOM 1702 C CA . THR D 2 5 ? 9.301 -9.822 4.282 1.00 27.31 1 THR Q CA 1
ATOM 1703 C C . THR D 2 5 ? 8.270 -8.949 3.577 1.00 45.04 1 THR Q C 1
ATOM 1704 O O . THR D 2 5 ? 8.021 -7.805 3.973 1.00 23.62 1 THR Q O 1
ATOM 1708 N N . ALA D 2 6 ? 7.712 -9.549 2.515 1.00 34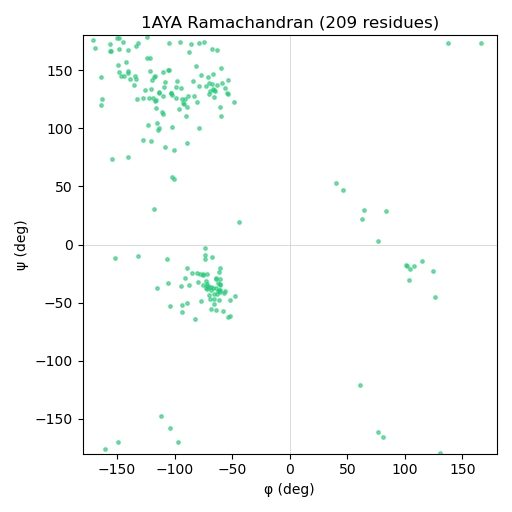.77 2 ALA Q N 1
ATOM 1709 C CA . ALA D 2 6 ? 6.632 -8.970 1.732 1.00 41.95 2 ALA Q CA 1
ATOM 1710 C C . ALA D 2 6 ? 5.342 -8.925 2.530 1.00 31.28 2 ALA Q C 1
ATOM 1711 O O . ALA D 2 6 ? 4.908 -9.852 3.211 1.00 28.69 2 ALA Q O 1
ATOM 1713 N N . VAL D 2 7 ? 4.769 -7.757 2.460 1.00 28.96 3 VAL Q N 1
ATOM 1714 C CA . VAL D 2 7 ? 3.544 -7.492 3.130 1.00 15.01 3 VAL Q CA 1
ATOM 1715 C C . VAL D 2 7 ? 2.365 -7.622 2.171 1.00 22.89 3 VAL Q C 1
ATOM 1716 O O . VAL D 2 7 ? 2.434 -7.278 0.980 1.00 39.63 3 VAL Q O 1
ATOM 1720 N N . GLN D 2 8 ? 1.284 -8.200 2.684 1.00 55.12 4 GLN Q N 1
ATOM 1721 C CA . GLN D 2 8 ? 0.077 -8.463 1.913 1.00 66.92 4 GLN Q CA 1
ATOM 1722 C C . GLN D 2 8 ? -0.942 -7.344 2.111 1.00 71.22 4 GLN Q C 1
ATOM 1723 O O . GLN D 2 8 ? -1.332 -7.119 3.259 1.00 28.43 4 GLN Q O 1
ATOM 1725 N N . PRO D 2 9 ? -1.330 -6.570 1.078 1.00 84.93 5 PRO Q N 1
ATOM 1726 C CA . PRO D 2 9 ? -2.488 -5.672 1.109 1.00 90.17 5 PRO Q CA 1
ATOM 1727 C C . PRO D 2 9 ? -3.823 -6.129 0.504 1.00 91.85 5 PRO Q C 1
ATOM 1728 O O . PRO D 2 9 ? -3.834 -6.879 -0.476 1.00 100.34 5 PRO Q O 1
#

Foldseek 3Di:
DDLQEDADAAPVSQFVCCLPVNDQQEKHKYADPVDGVFIWIWGCHDPGIDIQTWDDPVQFIHSVDDDTHRDVVVHLVCQQPDPLRDAPPVGHGRHNHHRHD/DDDDDDDD/DDFLEDAPDDVVRQFVCCLPVNDALEWHKYADDVDGPWIWIWGCHPSGIDIFIWDDPVQWIDRVDDDTHRDVVVVLVVQQVDAQPDADPVGDGRHNDHRHD/DADDDDD

Organism: Mus musculus (NCBI:txid10090)

Radius of gyration: 34.88 Å; Cα contacts (8 Å, |Δi|>4): 452; chains: 4; bounding box: 55×84×54 Å

GO terms:
  GO:0032760 positive regulation of tumor necrosis factor production (P, IGI)
  GO:0031666 positive regulation of lipopolysaccharide-mediated signaling pathway (P, IMP)
  GO:0032728 positive regulation of interferon-beta production (P, IMP)
  GO:0005515 protein binding (F, IPI)
  GO:0019901 protein kinase binding (F, IPI)
  GO:0045778 positive regulation of ossification (P, IMP)
  GO:0032331 negative regulation of chondrocyte differentiation (P, IMP)
  GO:0050839 cell adhesion molecule binding (F, IPI)
  GO:0030971 receptor tyrosine kinase binding (F, IPI)
  GO:0004725 protein tyrosine phosphatase activity (F, IDA)
  GO:0004726 non-membrane spanning protein tyrosine phosphatase activity (F, IDA)
  GO:0005829 cytosol (C, IDA)
  GO:0009755 hormone-mediated signaling pathway (P, IDA)
  GO:0045931 positive regulation of mitotic cell cycle (P, IGI)
  GO:0021697 cerebellar cortex formation (P, IGI)
  GO:0030220 platelet formation (P, IGI)
  GO:0048008 platelet-derived growth factor receptor signaling pathway (P, IGI)
  GO:0060020 Bergmann glial cell differentiation (P, IGI)
  GO:0048873 homeostasis of number of cells within a tissue (P, IGI)
  GO:0007173 epidermal growth factor receptor signaling pathway (P, IGI)

Solvent-accessible surface area: 11671 Å² total

B-factor: mean 27.18, std 14.51, range [2.0, 112.3]

Nearest PDB structures (foldseek):
  1aya-assembly2_B  TM=9.850E-01  e=8.064E-20  Mus musculus
  5df6-assembly1_A  TM=9.859E-01  e=5.436E-19  Homo sapiens
  5x7b-assembly1_A  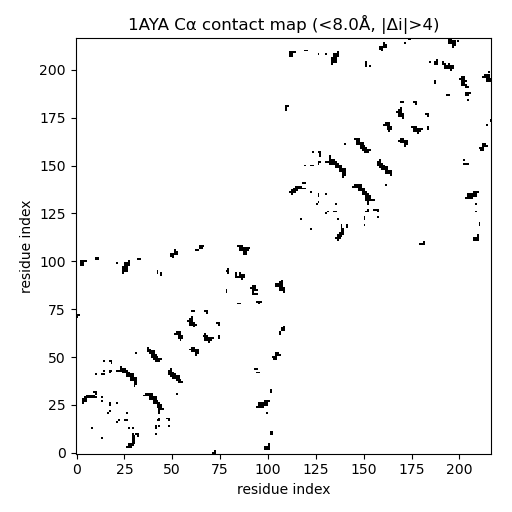TM=9.631E-01  e=3.007E-19  Homo sapiens
  5x94-assembly1_A  TM=9.761E-01  e=1.121E-18  Homo sapiens
  5x94-assembly2_B  TM=9.684E-01  e=3.665E-18  Homo sapiens

CATH classification: 3.30.505.10

Sequence (217 aa):
MRRWFHPNITGVEAENLLLTRGVDGSFLARPSKSNPGDFTLSVRRNGAVTHIKIQNTGDYYDLYGGEKFATLAELVQYYMEHHGQLKEKNGDVIELKYPLNSVLTAVQPMRRWFHPNITGVEAENLLLTRGVDGSFLARPSKSNPGDFTLSVRRNGAVTHIKIQNTGDYYDLYGGEKFATLAELVQYYMEHHGQLKEKNGDVIELKYPLNVLTAVQP

InterPro domains:
  IPR000242 Tyrosine-specific protein phosphatase, PTPase domain [PF00102] (273-519)
  IPR000242 Tyrosine-specific protein phosphatase, PTPase domain [PR00700] (303-310)
  IPR000242 Tyrosine-specific protein phosphatase, PTPase domain [PR00700] (327-347)
  IPR000242 Tyrosine-specific protein phosphatase, PTPase domain [PR00700] (413-430)
  IPR000242 Tyrosine-specific protein phosphatase, PTPase domain [PR00700] (454-472)
  IPR000242 Tyrosine-specific protein phosphatase, PTPase domain [PR00700] (488-503)
  IPR000242 Tyrosine-specific protein phosphatase, PTPase domain [PR00700] (504-514)
  IPR000242 Tyrosine-specific protein phosphatase, PTPase domain [PS50055] (247-521)
  IPR000242 Tyrosine-specific protein phosphatase, PTPase domain [SM00194] (246-523)
  IPR000387 Tyrosine-specific protein phosphatases domain [PS50056] (436-512)
  IPR000980 SH2 domain [PF00017] (6-81)
  IPR000980 SH2 domain [PF00017] (112-197)
  IPR000980 SH2 domain [PS50001] (6-102)
  IPR000980 SH2 domain [PS50001] (112-216)
  IPR000980 SH2 domain [SM00252] (4-87)
  IPR000980 SH2 domain [SM00252] (110-203)
  IPR003595 Protein-tyrosine phosphatase, catalytic [SM00404] (414-520)
  IPR012152 Protein-tyrosine phosphatase, non-receptor type-6, -11 [PIRSF000929] (1-593)
  IPR016130 Protein-tyrosine phosphatase, active site [PS00383] (457-467)
  IPR029021 Protein-tyrosine phosphatase-like [G3DSA:3.90.190.10] (218-525)

Secondary structure (DSSP, 8-state):
--TTB-SS--HHHHHHHHHHT--TTEEEEEE-SSSTT-EEEEEEETTEEEEEE-EE-SS-EESSSS--BSSHHHHHHHHHHSTT--EETTSPBP---EE--/--TTB-SS--HHHHHHHHHHT--TTEEEEEE-SSSBTBEEEEEEETTEEEEEEEEE-SS-EESSSSS-BSSHHHHHHHHHHSTT-EEBTT--EE---EE--/-----EE-/---PBP-